Protein AF-A0A392N7U1-F1 (afdb_monomer)

pLDDT: mean 93.56, std 11.38, range [38.22, 98.81]

Mean predicted aligned error: 11.9 Å

Structure (mmCIF, N/CA/C/O backbone):
data_AF-A0A392N7U1-F1
#
_entry.id   AF-A0A392N7U1-F1
#
loop_
_atom_site.group_PDB
_atom_site.id
_atom_site.type_symbol
_atom_site.label_atom_id
_atom_site.label_alt_id
_atom_site.label_comp_id
_atom_site.label_asym_id
_atom_site.label_entity_id
_atom_site.label_seq_id
_atom_site.pdbx_PDB_ins_code
_atom_site.Cartn_x
_atom_site.Cartn_y
_atom_site.Cartn_z
_atom_site.occupancy
_atom_site.B_iso_or_equiv
_atom_site.auth_seq_id
_atom_site.auth_comp_id
_atom_site.auth_asym_id
_atom_site.auth_atom_id
_atom_site.pdbx_PDB_model_num
ATOM 1 N N . MET A 1 1 ? -24.868 22.755 100.378 1.00 39.50 1 MET A N 1
ATOM 2 C CA . MET A 1 1 ? -23.850 21.887 99.750 1.00 39.50 1 MET A CA 1
ATOM 3 C C . MET A 1 1 ? -24.619 20.872 98.927 1.00 39.50 1 MET A C 1
ATOM 5 O O . MET A 1 1 ? -24.895 19.781 99.411 1.00 39.50 1 MET A O 1
ATOM 9 N N . ASP A 1 2 ? -25.060 21.281 97.740 1.00 38.22 2 ASP A N 1
ATOM 10 C CA . ASP A 1 2 ? -25.836 20.424 96.847 1.00 38.22 2 ASP A CA 1
ATOM 11 C C . ASP A 1 2 ? -24.867 19.556 96.051 1.00 38.22 2 ASP A C 1
ATOM 13 O O . ASP A 1 2 ? -24.028 20.055 95.302 1.00 38.22 2 ASP A O 1
ATOM 17 N N . SER A 1 3 ? -24.937 18.246 96.277 1.00 38.72 3 SER A N 1
ATOM 18 C CA . SER A 1 3 ? -24.184 17.272 95.491 1.00 38.72 3 SER A CA 1
ATOM 19 C C . SER A 1 3 ? -24.844 17.140 94.116 1.00 38.72 3 SER A C 1
ATOM 21 O O . SER A 1 3 ? -26.050 16.882 94.067 1.00 38.72 3 SER A O 1
ATOM 23 N N . PRO A 1 4 ? -24.114 17.273 92.995 1.00 47.50 4 PRO A N 1
ATOM 24 C CA . PRO A 1 4 ? -24.697 17.061 91.679 1.00 47.50 4 PRO A CA 1
ATOM 25 C C . PRO A 1 4 ? -25.006 15.574 91.511 1.00 47.50 4 PRO A C 1
ATOM 27 O O . PRO A 1 4 ? -24.104 14.743 91.414 1.00 47.50 4 PRO A O 1
ATOM 30 N N . THR A 1 5 ? -26.290 15.224 91.485 1.00 43.88 5 THR A N 1
ATOM 31 C CA . THR A 1 5 ? -26.744 13.895 91.072 1.00 43.88 5 THR A CA 1
ATOM 32 C C . THR A 1 5 ? -26.624 13.825 89.553 1.00 43.88 5 THR A C 1
ATOM 34 O O . THR A 1 5 ? -27.563 14.135 88.824 1.00 43.88 5 THR A O 1
ATOM 37 N N . THR A 1 6 ? -25.451 13.454 89.041 1.00 48.09 6 THR A N 1
ATOM 38 C CA . THR A 1 6 ? -25.357 12.937 87.675 1.00 48.09 6 THR A CA 1
ATOM 39 C C . THR A 1 6 ? -26.059 11.586 87.673 1.00 48.09 6 THR A C 1
ATOM 41 O O . THR A 1 6 ? -25.475 10.548 87.975 1.00 48.09 6 THR A O 1
ATOM 44 N N . VAL A 1 7 ? -27.365 11.608 87.404 1.00 48.06 7 VAL A N 1
ATOM 45 C CA . VAL A 1 7 ? -28.139 10.405 87.108 1.00 48.06 7 VAL A CA 1
ATOM 46 C C . VAL A 1 7 ? -27.490 9.790 85.873 1.00 48.06 7 VAL A C 1
ATOM 48 O O . VAL A 1 7 ? -27.670 10.275 84.758 1.00 48.06 7 VAL A O 1
ATOM 51 N N . LEU A 1 8 ? -26.640 8.782 86.076 1.00 56.72 8 LEU A N 1
ATOM 52 C CA . LEU A 1 8 ? -26.114 7.987 84.980 1.00 56.72 8 LEU A CA 1
ATOM 53 C C . LEU A 1 8 ? -27.319 7.360 84.280 1.00 56.72 8 LEU A C 1
ATOM 55 O O . LEU A 1 8 ? -27.991 6.509 84.863 1.00 56.72 8 LEU A O 1
ATOM 59 N N . ASP A 1 9 ? -27.588 7.801 83.048 1.00 64.19 9 ASP A N 1
ATOM 60 C CA . ASP A 1 9 ? -28.578 7.170 82.177 1.00 64.19 9 ASP A CA 1
ATOM 61 C C . ASP A 1 9 ? -28.367 5.654 82.213 1.00 64.19 9 ASP A C 1
ATOM 63 O O . ASP A 1 9 ? -27.246 5.163 82.020 1.00 64.19 9 ASP A O 1
ATOM 67 N N . SER A 1 10 ? -29.450 4.924 82.482 1.00 78.62 10 SER A N 1
ATOM 68 C CA . SER A 1 10 ? -29.428 3.466 82.526 1.00 78.62 10 SER A CA 1
ATOM 69 C C . SER A 1 10 ? -28.897 2.912 81.194 1.00 78.62 10 SER A C 1
ATOM 71 O O . SER A 1 10 ? -29.202 3.492 80.149 1.00 78.62 10 SER A O 1
ATOM 73 N N . PRO A 1 11 ? -28.112 1.818 81.185 1.00 83.00 11 PRO A N 1
ATOM 74 C CA . PRO A 1 11 ? -27.443 1.313 79.981 1.00 83.00 11 PRO A CA 1
ATOM 75 C C . PRO A 1 11 ? -28.351 1.199 78.743 1.00 83.00 11 PRO A C 1
ATOM 77 O O . PRO A 1 11 ? -28.001 1.718 77.689 1.00 83.00 11 PRO A O 1
ATOM 80 N N . HIS A 1 12 ? -29.571 0.673 78.895 1.00 85.81 12 HIS A N 1
ATOM 81 C CA . HIS A 1 12 ? -30.559 0.557 77.812 1.00 85.81 12 HIS A CA 1
ATOM 82 C C . HIS A 1 12 ? -31.016 1.907 77.223 1.00 85.81 12 HIS A C 1
ATOM 84 O O . HIS A 1 12 ? -31.268 2.003 76.025 1.00 85.81 12 HIS A O 1
ATOM 90 N N . VAL A 1 13 ? -31.064 2.983 78.021 1.00 88.56 13 VAL A N 1
ATOM 91 C CA . VAL A 1 13 ? -31.407 4.340 77.545 1.00 88.56 13 VAL A CA 1
ATOM 92 C C . VAL A 1 13 ? -30.310 4.884 76.626 1.00 88.56 13 VAL A C 1
ATOM 94 O O . VAL A 1 13 ? -30.598 5.586 75.653 1.00 88.56 13 VAL A O 1
ATOM 97 N N . LYS A 1 14 ? -29.044 4.540 76.895 1.00 91.69 14 LYS A N 1
ATOM 98 C CA . LYS A 1 14 ? -27.917 4.895 76.020 1.00 91.69 14 LYS A CA 1
ATOM 99 C C . LYS A 1 14 ? -27.966 4.114 74.708 1.00 91.69 14 LYS A C 1
ATOM 101 O O . LYS A 1 14 ? -27.744 4.728 73.664 1.00 91.69 14 LYS A O 1
ATOM 106 N N . THR A 1 15 ? -28.314 2.827 74.752 1.00 92.75 15 THR A N 1
ATOM 107 C CA . THR A 1 15 ? -28.515 1.980 73.563 1.00 92.75 15 THR A CA 1
ATOM 108 C C . THR A 1 15 ? -29.644 2.518 72.681 1.00 92.75 15 THR A C 1
ATOM 110 O O . THR A 1 15 ? -29.443 2.735 71.490 1.00 92.75 15 THR A O 1
ATOM 113 N N . ILE A 1 16 ? -30.793 2.882 73.268 1.00 93.81 16 ILE A N 1
ATOM 114 C CA . ILE A 1 16 ? -31.915 3.511 72.543 1.00 93.81 16 ILE A CA 1
ATOM 115 C C . ILE A 1 16 ? -31.487 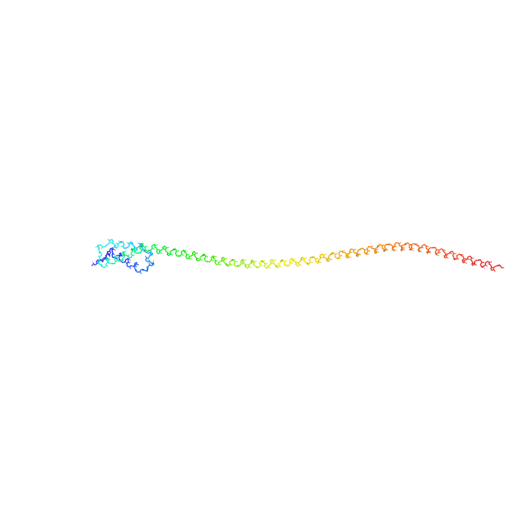4.828 71.884 1.00 93.81 16 ILE A C 1
ATOM 117 O O . ILE A 1 16 ? -31.851 5.096 70.740 1.00 93.81 16 ILE A O 1
ATOM 121 N N . LYS A 1 17 ? -30.705 5.667 72.579 1.00 95.06 17 LYS A N 1
ATOM 122 C CA . LYS A 1 17 ? -30.179 6.913 71.996 1.00 95.06 17 LYS A CA 1
ATOM 123 C C . LYS A 1 17 ? -29.246 6.650 70.807 1.00 95.06 17 LYS A C 1
ATOM 125 O O . LYS A 1 17 ? -29.296 7.429 69.862 1.00 95.06 17 LYS A O 1
ATOM 130 N N . HIS A 1 18 ? -28.428 5.596 70.841 1.00 94.62 18 HIS A N 1
ATOM 131 C CA . HIS A 1 18 ? -27.547 5.231 69.722 1.00 94.62 18 HIS A CA 1
ATOM 132 C C . HIS A 1 18 ? -28.334 4.677 68.537 1.00 94.62 18 HIS A C 1
ATOM 134 O O . HIS A 1 18 ? -28.198 5.208 67.440 1.00 94.62 18 HIS A O 1
ATOM 140 N N . LEU A 1 19 ? -29.245 3.728 68.767 1.00 95.75 19 LEU A N 1
ATOM 141 C CA . LEU A 1 19 ? -30.135 3.207 67.724 1.00 95.75 19 LEU A CA 1
ATOM 142 C C . LEU A 1 19 ? -30.940 4.323 67.057 1.00 95.75 19 LEU A C 1
ATOM 144 O O . LEU A 1 19 ? -31.029 4.379 65.841 1.00 95.75 19 LEU A O 1
ATOM 148 N N . ARG A 1 20 ? -31.468 5.279 67.831 1.00 95.81 20 ARG A N 1
ATOM 149 C CA . ARG A 1 20 ? -32.172 6.439 67.262 1.00 95.81 20 ARG A CA 1
ATOM 150 C C . ARG A 1 20 ? -31.291 7.323 66.383 1.00 95.81 20 ARG A C 1
ATOM 152 O O . ARG A 1 20 ? -31.833 7.939 65.479 1.00 95.81 20 ARG A O 1
ATOM 159 N N . ARG A 1 21 ? -29.988 7.431 66.667 1.00 95.88 21 ARG A N 1
ATOM 160 C CA . ARG A 1 21 ? -29.048 8.172 65.810 1.00 95.88 21 ARG A CA 1
ATOM 161 C C . ARG A 1 21 ? -28.763 7.404 64.528 1.00 95.88 21 ARG A C 1
ATOM 163 O O . ARG A 1 21 ? -28.826 8.011 63.472 1.00 95.88 21 ARG A O 1
ATOM 170 N N . LEU A 1 22 ? -28.526 6.096 64.635 1.00 94.94 22 LEU A N 1
ATOM 171 C CA . LEU A 1 22 ? -28.323 5.225 63.478 1.00 94.94 22 LEU A CA 1
ATOM 172 C C . LEU A 1 22 ? -29.537 5.252 62.540 1.00 94.94 22 LEU A C 1
ATOM 174 O O . LEU A 1 22 ? -29.387 5.420 61.343 1.00 94.94 22 LEU A O 1
ATOM 178 N N . LEU A 1 23 ? -30.752 5.220 63.092 1.00 95.44 23 LEU A N 1
ATOM 179 C CA . LEU A 1 23 ? -32.005 5.340 62.332 1.00 95.44 23 LEU A CA 1
ATOM 180 C C . LEU A 1 23 ? -32.246 6.730 61.710 1.00 95.44 23 LEU A C 1
ATOM 182 O O . LEU A 1 23 ? -33.247 6.915 61.023 1.00 95.44 23 LEU A O 1
ATOM 186 N N . CYS A 1 24 ? -31.414 7.731 62.013 1.00 95.19 24 CYS A N 1
ATOM 187 C CA . CYS A 1 24 ? -31.457 9.029 61.335 1.00 95.19 24 CYS A CA 1
ATOM 188 C C . CYS A 1 24 ? -30.527 9.097 60.118 1.00 95.19 24 CYS A C 1
ATOM 190 O O . CYS A 1 24 ? -30.606 10.091 59.398 1.00 95.19 24 CYS A O 1
ATOM 192 N N . TYR A 1 25 ? -29.662 8.100 59.910 1.00 94.06 25 TYR A N 1
ATOM 193 C CA . TYR A 1 25 ? -28.918 7.952 58.664 1.00 94.06 25 TYR A CA 1
ATOM 194 C C . TYR A 1 25 ? -29.855 7.563 57.518 1.00 94.06 25 TYR A C 1
ATOM 196 O O . TYR A 1 25 ? -30.976 7.092 57.753 1.00 94.06 25 TYR A O 1
ATOM 204 N N . ASP A 1 26 ? -29.417 7.798 56.282 1.00 95.06 26 ASP A N 1
ATOM 205 C CA . ASP A 1 26 ? -30.098 7.208 55.136 1.00 95.06 26 ASP A CA 1
ATOM 206 C C . ASP A 1 26 ? -29.852 5.691 55.081 1.00 95.06 26 ASP A C 1
ATOM 208 O O . ASP A 1 26 ? -29.173 5.109 55.930 1.00 95.06 26 ASP A O 1
ATOM 212 N N . VAL A 1 27 ? -30.515 5.022 54.141 1.00 92.19 27 VAL A N 1
ATOM 213 C CA . VAL A 1 27 ? -30.475 3.559 54.063 1.00 92.19 27 VAL A CA 1
ATOM 214 C C . VAL A 1 27 ? -29.077 3.067 53.688 1.00 92.19 27 VAL A C 1
ATOM 216 O O . VAL A 1 27 ? -28.665 2.042 54.218 1.00 92.19 27 VAL A O 1
ATOM 219 N N . ASP A 1 28 ? -28.337 3.805 52.863 1.00 92.88 28 ASP A N 1
ATOM 220 C CA . ASP A 1 28 ? -27.003 3.415 52.398 1.00 92.88 28 ASP A CA 1
ATOM 221 C C . ASP A 1 28 ? -25.980 3.538 53.541 1.00 92.88 28 ASP A C 1
ATOM 223 O O . ASP A 1 28 ? -25.289 2.575 53.878 1.00 92.88 28 ASP A O 1
ATOM 227 N N . ASP A 1 29 ? -25.992 4.670 54.250 1.00 93.94 29 ASP A N 1
ATOM 228 C CA . ASP A 1 29 ? -25.198 4.901 55.462 1.00 93.94 29 ASP A CA 1
ATOM 229 C C . ASP A 1 29 ? -25.532 3.887 56.580 1.00 93.94 29 ASP A C 1
ATOM 231 O O . ASP A 1 29 ? -24.680 3.537 57.408 1.00 93.94 29 ASP A O 1
ATOM 235 N N . LEU A 1 30 ? -26.792 3.435 56.652 1.00 93.69 30 LEU A N 1
ATOM 236 C CA . LEU A 1 30 ? -27.233 2.412 57.601 1.00 93.69 30 LEU A CA 1
ATOM 237 C C . LEU A 1 30 ? -26.769 1.009 57.185 1.00 93.69 30 LEU A C 1
ATOM 239 O O . LEU A 1 30 ? -26.413 0.224 58.067 1.00 93.69 30 LEU A O 1
ATOM 243 N N . LEU A 1 31 ? -26.745 0.702 55.881 1.00 93.94 31 LEU A N 1
ATOM 244 C CA . LEU A 1 31 ? -26.217 -0.547 55.320 1.00 93.94 31 LEU A CA 1
ATOM 245 C C . LEU A 1 31 ? -24.714 -0.698 55.609 1.00 93.94 31 LEU A C 1
ATOM 247 O O . LEU A 1 31 ? -24.276 -1.776 56.017 1.00 93.94 31 LEU A O 1
ATOM 251 N N . GLU A 1 32 ? -23.942 0.389 55.522 1.00 93.25 32 GLU A N 1
ATOM 252 C CA . GLU A 1 32 ? -22.521 0.403 55.913 1.00 93.25 32 GLU A CA 1
ATOM 253 C C . GLU A 1 32 ? -22.309 0.137 57.416 1.00 93.25 32 GLU A C 1
ATOM 255 O O . GLU A 1 32 ? -21.274 -0.388 57.830 1.00 93.25 32 GLU A O 1
ATOM 260 N N . GLN A 1 33 ? -23.302 0.466 58.249 1.00 93.69 33 GLN A N 1
ATOM 261 C CA . GLN A 1 33 ? -23.246 0.352 59.711 1.00 93.69 33 GLN A CA 1
ATOM 262 C C . GLN A 1 33 ? -24.049 -0.839 60.270 1.00 93.69 33 GLN A C 1
ATOM 264 O O . GLN A 1 33 ? -24.344 -0.879 61.469 1.00 93.69 33 GLN A O 1
ATOM 269 N N . VAL A 1 34 ? -24.393 -1.840 59.448 1.00 94.25 34 VAL A N 1
ATOM 270 C CA . VAL A 1 34 ? -25.225 -2.995 59.861 1.00 94.25 34 VAL A CA 1
ATOM 271 C C . VAL A 1 34 ? -24.630 -3.770 61.039 1.00 94.25 34 VAL A C 1
ATOM 273 O O . VAL A 1 34 ? -25.384 -4.248 61.893 1.00 94.25 34 VAL A O 1
ATOM 276 N N . SER A 1 35 ? -23.301 -3.864 61.147 1.00 93.31 35 SER A N 1
ATOM 277 C CA . SER A 1 35 ? -22.631 -4.515 62.285 1.00 93.31 35 SER A CA 1
ATOM 278 C C . SER A 1 35 ? -22.891 -3.790 63.607 1.00 93.31 35 SER A C 1
ATOM 280 O O . SER A 1 35 ? -23.224 -4.414 64.621 1.00 93.31 35 SER A O 1
ATOM 282 N N . ASP A 1 36 ? -22.783 -2.464 63.588 1.00 93.62 36 ASP A N 1
ATOM 283 C CA . ASP A 1 36 ? -22.969 -1.614 64.761 1.00 93.62 36 ASP A CA 1
ATOM 284 C C . ASP A 1 36 ? -24.450 -1.577 65.139 1.00 93.62 36 ASP A C 1
ATOM 286 O O . ASP A 1 36 ? -24.809 -1.762 66.304 1.00 93.62 36 ASP A O 1
ATOM 290 N N . PHE A 1 37 ? -25.326 -1.436 64.140 1.00 95.75 37 PHE A N 1
ATOM 291 C CA . PHE A 1 37 ? -26.773 -1.497 64.322 1.00 95.75 37 PHE A CA 1
ATOM 292 C C . PHE A 1 37 ? -27.225 -2.830 64.935 1.00 95.75 37 PHE A C 1
ATOM 294 O O . PHE A 1 37 ? -27.999 -2.826 65.894 1.00 95.75 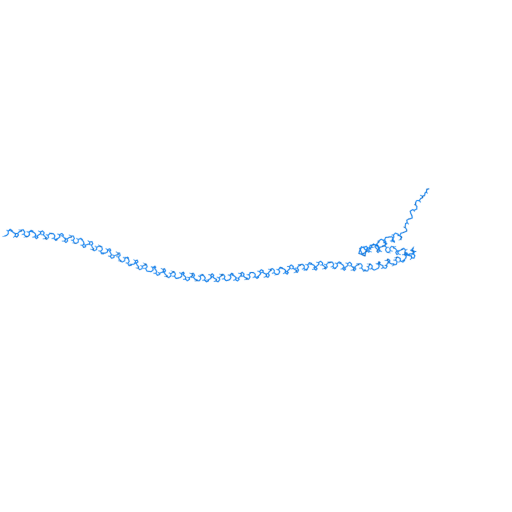37 PHE A O 1
ATOM 301 N N . THR A 1 38 ? -26.696 -3.956 64.443 1.00 95.44 38 THR A N 1
ATOM 302 C CA . THR A 1 38 ? -26.986 -5.298 64.974 1.00 95.44 38 THR A CA 1
ATOM 303 C C . THR A 1 38 ? -26.538 -5.432 66.426 1.00 95.44 38 THR A C 1
ATOM 305 O O . THR A 1 38 ? -27.328 -5.844 67.272 1.00 95.44 38 THR A O 1
ATOM 308 N N . THR A 1 39 ? -25.319 -4.985 66.742 1.00 95.69 39 THR A N 1
ATOM 309 C CA . THR A 1 39 ? -24.777 -5.025 68.110 1.00 95.69 39 THR A CA 1
ATOM 310 C C . THR A 1 39 ? -25.673 -4.259 69.089 1.00 95.69 39 THR A C 1
ATOM 312 O O . THR A 1 39 ? -26.038 -4.771 70.148 1.00 95.69 39 THR A O 1
ATOM 315 N N . PHE A 1 40 ? -26.105 -3.045 68.728 1.00 95.94 40 PHE A N 1
ATOM 316 C CA . PHE A 1 40 ? -26.990 -2.261 69.593 1.00 95.94 40 PHE A CA 1
ATOM 317 C C . PHE A 1 40 ? -28.421 -2.821 69.671 1.00 95.94 40 PHE A C 1
ATOM 319 O O . PHE A 1 40 ? -29.087 -2.639 70.695 1.00 95.94 40 PHE A O 1
ATOM 326 N N . ALA A 1 41 ? -28.916 -3.481 68.622 1.00 95.00 41 ALA A N 1
ATOM 327 C CA . ALA A 1 41 ? -30.223 -4.138 68.629 1.00 95.00 41 ALA A CA 1
ATOM 328 C C . ALA A 1 41 ? -30.245 -5.330 69.601 1.00 95.00 41 ALA A C 1
ATOM 330 O O . ALA A 1 41 ? -31.152 -5.428 70.435 1.00 95.00 41 ALA A O 1
ATOM 331 N N . GLU A 1 42 ? -29.209 -6.170 69.562 1.00 95.19 42 GLU A N 1
ATOM 332 C CA . GLU A 1 42 ? -29.023 -7.300 70.481 1.00 95.19 42 GLU A CA 1
ATOM 333 C C . GLU A 1 42 ? -28.845 -6.828 71.935 1.00 95.19 42 GLU A C 1
ATOM 335 O O . GLU A 1 42 ? -29.503 -7.347 72.845 1.00 95.19 42 GLU A O 1
ATOM 340 N N . ASP A 1 43 ? -28.045 -5.777 72.156 1.00 95.06 43 ASP A N 1
ATOM 341 C CA . ASP A 1 43 ? -27.887 -5.141 73.471 1.00 95.06 43 ASP A CA 1
ATOM 342 C C . ASP A 1 43 ? -29.230 -4.648 74.031 1.00 95.06 43 ASP A C 1
ATOM 344 O O . ASP A 1 43 ? -29.527 -4.821 75.217 1.00 95.06 43 ASP A O 1
ATOM 348 N N . LEU A 1 44 ? -30.070 -4.030 73.192 1.00 94.75 44 LEU A N 1
ATOM 349 C CA . LEU A 1 44 ? -31.392 -3.565 73.613 1.00 94.75 44 LEU A CA 1
ATOM 350 C C . LEU A 1 44 ? -32.315 -4.743 73.956 1.00 94.75 44 LEU A C 1
ATOM 352 O O . LEU A 1 44 ? -33.035 -4.682 74.958 1.00 94.75 44 LEU A O 1
ATOM 356 N N . GLN A 1 45 ? -32.265 -5.823 73.173 1.00 94.69 45 GLN A N 1
ATOM 357 C CA . GLN A 1 45 ? -33.041 -7.040 73.410 1.00 94.69 45 GLN A CA 1
ATOM 358 C C . GLN A 1 45 ? -32.670 -7.717 74.740 1.00 94.69 45 GLN A C 1
ATOM 360 O O . GLN A 1 45 ? -33.557 -8.163 75.482 1.00 94.69 45 GLN A O 1
ATOM 365 N N . ALA A 1 46 ? -31.382 -7.720 75.102 1.00 94.12 46 ALA A N 1
ATOM 366 C CA . ALA A 1 46 ? -30.899 -8.227 76.390 1.00 94.12 46 ALA A CA 1
ATOM 367 C C . ALA A 1 46 ? -31.496 -7.471 77.599 1.00 94.12 46 ALA A C 1
ATOM 369 O O . ALA A 1 46 ? -31.590 -8.018 78.705 1.00 94.12 46 ALA A O 1
ATOM 370 N N . TYR A 1 47 ? -31.965 -6.234 77.396 1.00 93.44 47 TYR A N 1
ATOM 371 C CA . TYR A 1 47 ? -32.650 -5.423 78.406 1.00 93.44 47 TYR A CA 1
ATOM 372 C C . TYR A 1 47 ? -34.186 -5.475 78.343 1.00 93.44 47 TYR A C 1
ATOM 374 O O . TYR A 1 47 ? -34.828 -4.734 79.090 1.00 93.44 47 TYR A O 1
ATOM 382 N N . SER A 1 48 ? -34.784 -6.359 77.535 1.00 91.38 48 SER A N 1
ATOM 383 C CA . SER A 1 48 ? -36.243 -6.467 77.311 1.00 91.38 48 SER A CA 1
ATOM 384 C C . SER A 1 48 ? -37.100 -6.441 78.586 1.00 91.38 48 SER A C 1
ATOM 386 O O . SER A 1 48 ? -38.105 -5.740 78.650 1.00 91.38 48 SER A O 1
ATOM 388 N N . TRP A 1 49 ? -36.673 -7.116 79.656 1.00 91.50 49 TRP A N 1
ATOM 389 C CA . TRP A 1 49 ? -37.387 -7.170 80.943 1.00 91.50 49 TRP A CA 1
ATOM 390 C C . TRP A 1 49 ? -37.461 -5.831 81.704 1.00 91.50 49 TRP A C 1
ATOM 392 O O . TRP A 1 49 ? -38.212 -5.722 82.675 1.00 91.50 49 TRP A O 1
ATOM 402 N N . ARG A 1 50 ? -36.673 -4.821 81.306 1.00 90.50 50 ARG A N 1
ATOM 403 C CA . ARG A 1 50 ? -36.648 -3.474 81.915 1.00 90.50 50 ARG A CA 1
ATOM 404 C C . ARG A 1 50 ? -37.355 -2.413 81.082 1.00 90.50 50 ARG A C 1
ATOM 406 O O . ARG A 1 50 ? -37.480 -1.287 81.560 1.00 90.50 50 ARG A O 1
ATOM 413 N N . LEU A 1 51 ? -37.761 -2.739 79.858 1.00 92.00 51 LEU A N 1
ATOM 414 C CA . LEU A 1 51 ? -38.312 -1.766 78.925 1.00 92.00 51 LEU A CA 1
ATOM 415 C C . LEU A 1 51 ? -39.746 -1.393 79.304 1.00 92.00 51 LEU A C 1
ATOM 417 O O . LEU A 1 51 ? -40.557 -2.225 79.715 1.00 92.00 51 LEU A O 1
ATOM 421 N N . THR A 1 52 ? -40.089 -0.120 79.128 1.00 93.94 52 THR A N 1
ATOM 422 C CA . THR A 1 52 ? -41.490 0.310 79.148 1.00 93.94 52 THR A CA 1
ATOM 423 C C . THR A 1 52 ? -42.225 -0.205 77.907 1.00 93.94 52 THR A C 1
ATOM 425 O O . THR A 1 52 ? -41.615 -0.494 76.883 1.00 93.94 52 THR A O 1
ATOM 428 N N . ASN A 1 53 ? -43.562 -0.212 77.922 1.00 93.38 53 ASN A N 1
ATOM 429 C CA . ASN A 1 53 ? -44.364 -0.628 76.758 1.00 93.38 53 ASN A CA 1
ATOM 430 C C . ASN A 1 53 ? -44.022 0.123 75.453 1.00 93.38 53 ASN A C 1
ATOM 432 O O . ASN A 1 53 ? -44.195 -0.420 74.365 1.00 93.38 53 ASN A O 1
ATOM 436 N N . LYS A 1 54 ? -43.571 1.384 75.537 1.00 94.12 54 LYS A N 1
ATOM 437 C CA . LYS A 1 54 ? -43.161 2.160 74.354 1.00 94.12 54 LYS A CA 1
ATOM 438 C C . LYS A 1 54 ? -41.794 1.718 73.834 1.00 94.12 54 LYS A C 1
ATOM 440 O O . LYS A 1 54 ? -41.622 1.594 72.628 1.00 94.12 54 LYS A O 1
ATOM 445 N N . GLU A 1 55 ? -40.849 1.479 74.735 1.00 94.19 55 GLU A N 1
ATOM 446 C CA . GLU A 1 55 ? -39.500 1.017 74.394 1.00 94.19 55 GLU A CA 1
ATOM 447 C C . GLU A 1 55 ? -39.512 -0.431 73.903 1.00 94.19 55 GLU A C 1
ATOM 449 O O . GLU A 1 55 ? -38.770 -0.760 72.989 1.00 94.19 55 GLU A O 1
ATOM 454 N N . GLN A 1 56 ? -40.415 -1.261 74.430 1.00 93.56 56 GLN A N 1
ATOM 455 C CA . GLN A 1 56 ? -40.649 -2.622 73.956 1.00 93.56 56 GLN A CA 1
ATOM 456 C C . GLN A 1 56 ? -41.111 -2.636 72.491 1.00 93.56 56 GLN A C 1
ATOM 458 O O . GLN A 1 56 ? -40.533 -3.344 71.675 1.00 93.56 56 GLN A O 1
ATOM 463 N N . ARG A 1 57 ? -42.087 -1.792 72.122 1.00 95.50 57 ARG A N 1
ATOM 464 C CA . ARG A 1 57 ? -42.517 -1.644 70.716 1.00 95.50 57 ARG A CA 1
ATOM 465 C C . ARG A 1 57 ? -41.402 -1.115 69.814 1.00 95.50 57 ARG A C 1
ATOM 467 O O . ARG A 1 57 ? -41.313 -1.505 68.657 1.00 95.50 57 ARG A O 1
ATOM 474 N N . PHE A 1 58 ? -40.570 -0.208 70.331 1.00 95.38 58 PHE A N 1
ATOM 475 C CA . PHE A 1 58 ? -39.398 0.284 69.607 1.00 95.38 58 PHE A CA 1
ATOM 476 C C . PHE A 1 58 ? -38.374 -0.835 69.379 1.00 95.38 58 PHE A C 1
ATOM 478 O O . PHE A 1 58 ? -37.909 -0.997 68.258 1.00 95.38 58 PHE A O 1
ATOM 485 N N . MET A 1 59 ? -38.076 -1.634 70.406 1.00 95.62 59 MET A N 1
ATOM 486 C CA . MET A 1 59 ? -37.203 -2.803 70.299 1.00 95.62 59 MET A CA 1
ATOM 487 C C . MET A 1 59 ? -37.753 -3.809 69.281 1.00 95.62 59 MET A C 1
ATOM 489 O O . MET A 1 59 ? -37.001 -4.252 68.427 1.00 95.62 59 MET A O 1
ATOM 493 N N . GLU A 1 60 ? -39.049 -4.132 69.309 1.00 96.31 60 GLU A N 1
ATOM 494 C CA . GLU A 1 60 ? -39.676 -5.031 68.324 1.00 96.31 60 GLU A CA 1
ATOM 495 C C . GLU A 1 60 ? -39.497 -4.527 66.881 1.00 96.31 60 GLU A C 1
ATOM 497 O O . GLU A 1 60 ? -39.133 -5.305 66.001 1.00 96.31 60 GLU A O 1
ATOM 502 N N . ALA A 1 61 ? -39.678 -3.224 66.644 1.00 96.94 61 ALA A N 1
ATOM 503 C CA . ALA A 1 61 ? -39.452 -2.620 65.330 1.00 96.94 61 ALA A CA 1
ATOM 504 C C . ALA A 1 61 ? -37.969 -2.636 64.911 1.00 96.94 61 ALA A C 1
ATOM 506 O O . ALA A 1 61 ? -37.665 -2.930 63.758 1.00 96.94 61 ALA A O 1
ATOM 507 N N . VAL A 1 62 ? -37.048 -2.354 65.841 1.00 96.44 62 VAL A N 1
ATOM 508 C CA . VAL A 1 62 ? -35.596 -2.419 65.597 1.00 96.44 62 VAL A CA 1
ATOM 509 C C . VAL A 1 62 ? -35.155 -3.845 65.279 1.00 96.44 62 VAL A C 1
ATOM 511 O O . VAL A 1 62 ? -34.392 -4.032 64.342 1.00 96.44 62 VAL A O 1
ATOM 514 N N . MET A 1 63 ? -35.658 -4.846 66.006 1.00 95.81 63 MET A N 1
ATOM 515 C CA . MET A 1 63 ? -35.339 -6.256 65.760 1.00 95.81 63 MET A CA 1
ATOM 516 C C . MET A 1 63 ? -35.873 -6.731 64.408 1.00 95.81 63 MET A C 1
ATOM 518 O O . MET A 1 63 ? -35.186 -7.463 63.706 1.00 95.81 63 MET A O 1
ATOM 522 N N . HIS A 1 64 ? -37.074 -6.293 64.016 1.00 96.50 64 HIS A N 1
ATOM 523 C CA . HIS A 1 64 ? -37.591 -6.579 62.678 1.00 96.50 64 HIS A CA 1
ATOM 524 C C . HIS A 1 64 ? -36.691 -5.968 61.600 1.00 96.50 64 HIS A C 1
ATOM 526 O O . HIS A 1 64 ? -36.297 -6.661 60.670 1.00 96.50 64 HIS A O 1
ATOM 532 N N . LEU A 1 65 ? -36.345 -4.683 61.721 1.00 95.25 65 LEU A N 1
ATOM 533 C CA . LEU A 1 65 ? -35.468 -4.013 60.759 1.00 95.25 65 LEU A CA 1
ATOM 534 C C . LEU A 1 65 ? -34.074 -4.651 60.716 1.00 95.25 65 LEU A C 1
ATOM 536 O O . LEU A 1 65 ? -33.520 -4.815 59.640 1.00 95.25 65 LEU A O 1
ATOM 540 N N . GLN A 1 66 ? -33.523 -5.038 61.866 1.00 95.44 66 GLN A N 1
ATOM 541 C CA . GLN A 1 66 ? -32.244 -5.739 61.947 1.00 95.44 66 GLN A CA 1
ATOM 542 C C . GLN A 1 66 ? -32.296 -7.083 61.211 1.00 95.44 66 GLN A C 1
ATOM 544 O O . GLN A 1 66 ? -31.348 -7.402 60.503 1.00 95.44 66 GLN A O 1
ATOM 549 N N . GLY A 1 67 ? -33.393 -7.838 61.333 1.00 94.25 67 GLY A N 1
ATOM 550 C CA . GLY A 1 67 ? -33.584 -9.092 60.603 1.00 94.25 67 GLY A CA 1
ATOM 551 C C . GLY A 1 67 ? -33.598 -8.901 59.083 1.00 94.25 67 GLY A C 1
ATOM 552 O O . GLY A 1 67 ? -32.924 -9.646 58.375 1.00 94.25 67 GLY A O 1
ATOM 553 N N . GLU A 1 68 ? -34.303 -7.874 58.597 1.00 95.44 68 GLU A N 1
ATOM 554 C CA . GLU A 1 68 ? -34.312 -7.507 57.172 1.00 95.44 68 GLU A CA 1
ATOM 555 C C . GLU A 1 68 ? -32.920 -7.043 56.713 1.00 95.44 68 GLU A C 1
ATOM 557 O O . GLU A 1 68 ? -32.384 -7.564 55.743 1.00 95.44 68 GLU A O 1
ATOM 562 N N . LEU A 1 69 ? -32.270 -6.138 57.457 1.00 94.06 69 LEU A N 1
ATOM 563 C CA . LEU A 1 69 ? -30.927 -5.642 57.133 1.00 94.06 69 LEU A CA 1
ATOM 564 C C . LEU A 1 69 ? -29.879 -6.763 57.117 1.00 94.06 69 LEU A C 1
ATOM 566 O O . LEU A 1 69 ? -29.028 -6.791 56.236 1.00 94.06 69 LEU A O 1
ATOM 570 N N . ALA A 1 70 ? -29.936 -7.707 58.057 1.00 92.00 70 ALA A N 1
ATOM 571 C CA . ALA A 1 70 ? -29.005 -8.832 58.104 1.00 92.00 70 ALA A CA 1
ATOM 572 C C . ALA A 1 70 ? -29.199 -9.817 56.936 1.00 92.00 70 ALA A C 1
ATOM 574 O O . ALA A 1 70 ? -28.237 -10.463 56.520 1.00 92.00 70 ALA A O 1
ATOM 575 N N . SER A 1 71 ? -30.427 -9.936 56.419 1.00 93.44 71 SER A N 1
ATOM 576 C CA . SER A 1 71 ? -30.742 -10.728 55.224 1.00 93.44 71 SER A CA 1
ATOM 577 C C . SER A 1 71 ? -30.307 -10.013 53.945 1.00 93.44 71 SER A C 1
ATOM 579 O O . SER A 1 71 ? -29.648 -10.606 53.088 1.00 93.44 71 SER A O 1
ATOM 581 N N . ASP A 1 72 ? -30.659 -8.734 53.826 1.00 95.25 72 ASP A N 1
ATOM 582 C CA . ASP A 1 72 ? -30.627 -8.025 52.552 1.00 95.25 72 ASP A CA 1
ATOM 583 C C . ASP A 1 72 ? -29.307 -7.290 52.317 1.00 95.25 72 ASP A C 1
ATOM 585 O O . ASP A 1 72 ? -28.886 -7.191 51.168 1.00 95.25 72 ASP A O 1
ATOM 589 N N . ALA A 1 73 ? -28.599 -6.841 53.361 1.00 94.12 73 ALA A N 1
ATOM 590 C CA . ALA A 1 73 ? -27.340 -6.109 53.192 1.00 94.12 73 ALA A CA 1
ATOM 591 C C . ALA A 1 73 ? -26.269 -6.905 52.422 1.00 94.12 73 ALA A C 1
ATOM 593 O O . ALA A 1 73 ? -25.728 -6.361 51.459 1.00 94.12 73 ALA A O 1
ATOM 594 N N . PRO A 1 74 ? -26.005 -8.198 52.724 1.00 94.31 74 PRO A N 1
ATOM 595 C CA . PRO A 1 74 ? -25.044 -8.982 51.944 1.00 94.31 74 PRO A CA 1
ATOM 596 C C . PRO A 1 74 ? -25.472 -9.170 50.483 1.00 94.31 74 PRO A C 1
ATOM 598 O O . PRO A 1 74 ? -24.629 -9.262 49.592 1.00 94.31 74 PRO A O 1
ATOM 601 N N . PHE A 1 75 ? -26.781 -9.251 50.225 1.00 95.38 75 PHE A N 1
ATOM 602 C CA . PHE A 1 75 ? -27.316 -9.369 48.871 1.00 95.38 75 PHE A CA 1
ATOM 603 C C . PHE A 1 75 ? -27.169 -8.056 48.093 1.00 95.38 75 PHE A C 1
ATOM 605 O O . PHE A 1 75 ? -26.690 -8.086 46.960 1.00 95.38 75 PHE A O 1
ATOM 612 N N . ILE A 1 76 ? -27.540 -6.924 48.699 1.00 95.75 76 ILE A N 1
ATOM 613 C CA . ILE A 1 76 ? -27.419 -5.585 48.107 1.00 95.75 76 ILE A CA 1
ATOM 614 C C . ILE A 1 76 ? -25.954 -5.304 47.768 1.00 95.75 76 ILE A C 1
ATOM 616 O O . ILE A 1 76 ? -25.648 -5.044 46.606 1.00 95.75 76 ILE A O 1
ATOM 620 N N . GLU A 1 77 ? -25.042 -5.485 48.729 1.00 94.69 77 GLU A N 1
ATOM 621 C CA . GLU A 1 77 ? -23.603 -5.293 48.518 1.00 94.69 77 GLU A CA 1
ATOM 622 C C . GLU A 1 77 ? -23.081 -6.177 47.374 1.00 94.69 77 GLU A C 1
ATOM 624 O O . GLU A 1 77 ? -22.366 -5.708 46.485 1.00 94.69 77 GLU A O 1
ATOM 629 N N . ALA A 1 78 ? -23.453 -7.462 47.351 1.00 96.25 78 ALA A N 1
ATOM 630 C CA . ALA A 1 78 ? -23.021 -8.375 46.297 1.00 96.25 78 ALA A CA 1
ATOM 631 C C . ALA A 1 78 ? -23.524 -7.945 44.909 1.00 96.25 78 ALA A C 1
ATOM 633 O O . ALA A 1 78 ? -22.770 -8.018 43.934 1.00 96.25 78 ALA A O 1
ATOM 634 N N . VAL A 1 79 ? -24.778 -7.496 44.806 1.00 97.12 79 VAL A N 1
ATOM 635 C CA . VAL A 1 79 ? -25.379 -7.049 43.542 1.00 97.12 79 VAL A CA 1
ATOM 636 C C . VAL A 1 79 ? -24.762 -5.739 43.068 1.00 97.12 79 VAL A C 1
ATOM 638 O O . VAL A 1 79 ? -24.429 -5.630 41.889 1.00 97.12 79 VAL A O 1
ATOM 641 N N . GLU A 1 80 ? -24.574 -4.765 43.952 1.00 96.38 80 GLU A N 1
ATOM 642 C CA . GLU A 1 80 ? -24.004 -3.462 43.598 1.00 96.38 80 GLU A CA 1
ATOM 643 C C . GLU A 1 80 ? -22.534 -3.576 43.196 1.00 96.38 80 GLU A C 1
ATOM 645 O O . GLU A 1 80 ? -22.133 -3.035 42.161 1.00 96.38 80 GLU A O 1
ATOM 650 N N . ASN A 1 81 ? -21.751 -4.371 43.930 1.00 96.38 81 ASN A N 1
ATOM 651 C CA . ASN A 1 81 ? -20.367 -4.665 43.567 1.00 96.38 81 ASN A CA 1
ATOM 652 C C . ASN A 1 81 ? -20.282 -5.395 42.221 1.00 96.38 81 ASN A C 1
ATOM 654 O O . ASN A 1 81 ? -19.467 -5.031 41.368 1.00 96.38 81 ASN A O 1
ATOM 658 N N . ALA A 1 82 ? -21.144 -6.394 41.990 1.00 98.00 82 ALA A N 1
ATOM 659 C CA . ALA A 1 82 ? -21.202 -7.092 40.709 1.00 98.00 82 ALA A CA 1
ATOM 660 C C . ALA A 1 82 ? -21.609 -6.147 39.571 1.00 98.00 82 ALA A C 1
ATOM 662 O O . ALA A 1 82 ? -20.989 -6.174 38.510 1.00 98.00 82 ALA A O 1
ATOM 663 N N . HIS A 1 83 ? -22.607 -5.289 39.786 1.00 97.94 83 HIS A N 1
ATOM 664 C CA . HIS A 1 83 ? -23.048 -4.303 38.805 1.00 97.94 83 HIS A CA 1
ATOM 665 C C . HIS A 1 83 ? -21.927 -3.318 38.459 1.00 97.94 83 HIS A C 1
ATOM 667 O O . HIS A 1 83 ? -21.650 -3.110 37.279 1.00 97.94 83 HIS A O 1
ATOM 673 N N . SER A 1 84 ? -21.254 -2.759 39.468 1.00 97.44 84 SER A N 1
ATOM 674 C CA . SER A 1 84 ? -20.127 -1.839 39.289 1.00 97.44 84 SER A CA 1
ATOM 675 C C . SER A 1 84 ? -18.991 -2.493 38.496 1.00 97.44 84 SER A C 1
ATOM 677 O O . SER A 1 84 ? -18.575 -1.977 37.455 1.00 97.44 84 SER A O 1
ATOM 679 N N . CYS A 1 85 ? -18.575 -3.698 38.905 1.00 97.44 85 CYS A N 1
ATOM 680 C CA . CYS A 1 85 ? -17.535 -4.464 38.219 1.00 97.44 85 CYS A CA 1
ATOM 681 C C . CYS A 1 85 ? -17.918 -4.778 36.762 1.00 97.44 85 CYS A C 1
ATOM 683 O O . CYS A 1 85 ? -17.142 -4.531 35.837 1.00 97.44 85 CYS A O 1
ATOM 685 N N . HIS A 1 86 ? -19.139 -5.267 36.525 1.00 97.75 86 HIS A N 1
ATOM 686 C CA . HIS A 1 86 ? -19.613 -5.554 35.173 1.00 97.75 86 HIS A CA 1
ATOM 687 C C . HIS A 1 86 ? -19.719 -4.295 34.312 1.00 97.75 86 HIS A C 1
ATOM 689 O O . HIS A 1 86 ? -19.400 -4.351 33.125 1.00 97.75 86 HIS A O 1
ATOM 695 N N . HIS A 1 87 ? -20.148 -3.168 34.879 1.00 98.38 87 HIS A N 1
ATOM 696 C CA . HIS A 1 87 ? -20.246 -1.905 34.157 1.00 98.38 87 HIS A CA 1
ATOM 697 C C . HIS A 1 87 ? -18.873 -1.419 33.673 1.00 98.38 87 HIS A C 1
ATOM 699 O O . HIS A 1 87 ? -18.732 -1.032 32.508 1.00 98.38 87 HIS A O 1
ATOM 705 N N . GLU A 1 88 ? -17.849 -1.504 34.524 1.00 98.31 88 GLU A N 1
ATOM 706 C CA . GLU A 1 88 ? -16.468 -1.167 34.161 1.00 98.31 88 GLU A CA 1
ATOM 707 C C . GLU A 1 88 ? -15.929 -2.097 33.061 1.00 98.31 88 GLU A C 1
ATOM 709 O O . GLU A 1 88 ? -15.372 -1.636 32.056 1.00 98.31 88 GLU A O 1
ATOM 714 N N . MET A 1 89 ? -16.157 -3.408 33.195 1.00 98.06 89 MET A N 1
ATOM 715 C CA . MET A 1 89 ? -15.755 -4.388 32.182 1.00 98.06 89 MET A CA 1
ATOM 716 C C . MET A 1 89 ? -16.441 -4.140 30.835 1.00 98.06 89 MET A C 1
ATOM 718 O O . MET A 1 89 ? -15.782 -4.157 29.796 1.00 98.06 89 MET A O 1
ATOM 722 N N . VAL A 1 90 ? -17.756 -3.898 30.839 1.00 98.44 90 VAL A N 1
ATOM 723 C CA . VAL A 1 90 ? -18.532 -3.619 29.621 1.00 98.44 90 VAL A CA 1
ATOM 724 C C . VAL A 1 90 ? -18.045 -2.339 28.953 1.00 98.44 90 VAL A C 1
ATOM 726 O O . VAL A 1 90 ? -17.862 -2.338 27.737 1.00 98.44 90 VAL A O 1
ATOM 729 N N . SER A 1 91 ? -17.783 -1.286 29.727 1.00 98.50 91 SER A N 1
ATOM 730 C CA . SER A 1 91 ? -17.249 -0.026 29.198 1.00 98.50 91 SER A CA 1
ATOM 731 C C . SER A 1 91 ? -15.878 -0.236 28.549 1.00 98.50 91 SER A C 1
ATOM 733 O O . SER A 1 91 ? -15.665 0.160 27.407 1.00 98.50 91 SER A O 1
ATOM 735 N N . THR A 1 92 ? -14.990 -0.983 29.210 1.00 98.62 92 THR A N 1
ATOM 736 C CA . THR A 1 92 ? -13.663 -1.315 28.666 1.00 98.62 92 THR A CA 1
ATOM 737 C C . THR A 1 92 ? -13.755 -2.113 27.362 1.00 98.62 92 THR A C 1
ATOM 739 O O . THR A 1 92 ? -13.073 -1.803 26.385 1.00 98.62 92 THR A O 1
ATOM 742 N N . ILE A 1 93 ? -14.608 -3.142 27.319 1.00 98.62 93 ILE A N 1
ATOM 743 C CA . ILE A 1 93 ? -14.815 -3.963 26.115 1.00 98.62 93 ILE A CA 1
ATOM 744 C C . ILE A 1 93 ? -15.421 -3.124 24.986 1.00 98.62 93 ILE A C 1
ATOM 746 O O . ILE A 1 93 ? -15.065 -3.311 23.818 1.00 98.62 93 ILE A O 1
ATOM 750 N N . PHE A 1 94 ? -16.330 -2.206 25.312 1.00 98.62 94 PHE A N 1
ATOM 751 C CA . PHE A 1 94 ? -16.927 -1.301 24.339 1.00 98.62 94 PHE A CA 1
ATOM 752 C C . PHE A 1 94 ? -15.867 -0.401 23.695 1.00 98.62 94 PHE A C 1
ATOM 754 O O . PHE A 1 94 ? -15.768 -0.372 22.466 1.00 98.62 94 PHE A O 1
ATOM 761 N N . ASP A 1 95 ? -15.020 0.240 24.502 1.00 98.69 95 ASP A N 1
ATOM 762 C CA . ASP A 1 95 ? -13.933 1.094 24.014 1.00 98.69 95 ASP A CA 1
ATOM 763 C C . ASP A 1 95 ? -12.942 0.307 23.146 1.00 98.69 95 ASP A C 1
ATOM 765 O O . ASP A 1 95 ? -12.588 0.737 22.045 1.00 98.69 95 ASP A O 1
ATOM 769 N N . GLN A 1 96 ? -12.554 -0.896 23.585 1.00 98.62 96 GLN A N 1
ATOM 770 C CA . GLN A 1 96 ? -11.705 -1.797 22.798 1.00 98.62 96 GLN A CA 1
ATOM 771 C C . GLN A 1 96 ? -12.351 -2.179 21.461 1.00 98.62 96 GLN A C 1
ATOM 773 O O . GLN A 1 96 ? -11.680 -2.199 20.429 1.00 98.62 96 GLN A O 1
ATOM 778 N N . THR A 1 97 ? -13.655 -2.460 21.464 1.00 98.69 97 THR A N 1
ATOM 779 C CA . THR A 1 97 ? -14.406 -2.813 20.252 1.00 98.69 97 THR A CA 1
ATOM 780 C C . THR A 1 97 ? -14.449 -1.647 19.271 1.00 98.69 97 THR A C 1
ATOM 782 O O . THR A 1 97 ? -14.270 -1.852 18.069 1.00 98.69 97 THR A O 1
ATOM 785 N N . MET A 1 98 ? -14.680 -0.427 19.760 1.00 98.38 98 MET A N 1
ATOM 786 C CA . MET A 1 98 ? -14.690 0.773 18.924 1.00 98.38 98 MET A CA 1
ATOM 787 C C . MET A 1 98 ? -13.308 1.053 18.332 1.00 98.38 98 MET A C 1
ATOM 789 O O . MET A 1 98 ? -13.194 1.224 17.120 1.00 98.38 98 MET A O 1
ATOM 793 N N . ASN A 1 99 ? -12.255 0.979 19.149 1.00 98.62 99 ASN A N 1
ATOM 794 C CA . ASN A 1 99 ? -10.877 1.155 18.691 1.00 98.62 99 ASN A CA 1
ATOM 795 C C . ASN A 1 99 ? -10.492 0.115 17.623 1.00 98.62 99 ASN A C 1
ATOM 797 O O . ASN A 1 99 ? -9.914 0.451 16.590 1.00 98.62 99 ASN A O 1
ATOM 801 N N . LEU A 1 100 ? -10.865 -1.154 17.824 1.00 98.69 100 LEU A N 1
ATOM 802 C CA . LEU A 1 100 ? -10.599 -2.206 16.845 1.00 98.69 100 LEU A CA 1
ATOM 803 C C . LEU A 1 100 ? -11.314 -1.945 15.512 1.00 98.69 100 LEU A C 1
ATOM 805 O O . LEU A 1 100 ? -10.707 -2.136 14.461 1.00 98.69 100 LEU A O 1
ATOM 809 N N . LYS A 1 101 ? -12.568 -1.478 15.541 1.00 98.75 101 LYS A N 1
ATOM 810 C CA . LYS A 1 101 ? -13.310 -1.112 14.323 1.00 98.75 101 LYS A CA 1
ATOM 811 C C . LYS A 1 101 ? -12.634 0.022 13.556 1.00 98.75 101 LYS A C 1
ATOM 813 O O . LYS A 1 101 ? -12.499 -0.083 12.341 1.00 98.75 101 LYS A O 1
ATOM 818 N N . GLU A 1 102 ? -12.187 1.065 14.251 1.00 98.62 102 GLU A N 1
ATOM 819 C CA . GLU A 1 102 ? -11.460 2.176 13.627 1.00 98.62 102 GLU A CA 1
ATOM 820 C C . GLU A 1 102 ? -10.139 1.701 13.007 1.00 98.62 102 GLU A C 1
ATOM 822 O O . GLU A 1 102 ? -9.859 2.007 11.849 1.00 98.62 102 GLU A O 1
ATOM 827 N N . ASN A 1 103 ? -9.364 0.872 13.718 1.00 98.44 103 ASN A N 1
ATOM 828 C CA . ASN A 1 103 ? -8.132 0.294 13.171 1.00 98.44 103 ASN A CA 1
ATOM 829 C C . ASN A 1 103 ? -8.394 -0.561 11.926 1.00 98.44 103 ASN A C 1
ATOM 831 O O . ASN A 1 103 ? -7.642 -0.481 10.955 1.00 98.44 103 ASN A O 1
ATOM 835 N N . MET A 1 104 ? -9.451 -1.379 11.940 1.00 98.69 104 MET A N 1
ATOM 836 C CA . MET A 1 104 ? -9.839 -2.181 10.778 1.00 98.69 104 MET A CA 1
ATOM 837 C C . MET A 1 104 ? -10.172 -1.291 9.580 1.00 98.69 104 MET A C 1
ATOM 839 O O . MET A 1 104 ? -9.651 -1.534 8.494 1.00 98.69 104 MET A O 1
ATOM 843 N N . GLN A 1 105 ? -10.958 -0.233 9.785 1.00 98.62 105 GLN A N 1
ATOM 844 C CA . GLN A 1 105 ? -11.299 0.711 8.722 1.00 98.62 105 GLN A CA 1
ATOM 845 C C . GLN A 1 105 ? -10.046 1.372 8.126 1.00 98.62 105 GLN A C 1
ATOM 847 O O . GLN A 1 105 ? -9.882 1.408 6.908 1.00 98.62 105 GLN A O 1
ATOM 852 N N . VAL A 1 106 ? -9.124 1.844 8.972 1.00 98.62 106 VAL A N 1
ATOM 853 C CA . VAL A 1 106 ? -7.860 2.439 8.510 1.00 98.62 106 VAL A CA 1
ATOM 854 C C . VAL A 1 106 ? -7.034 1.428 7.709 1.00 98.62 106 VAL A C 1
ATOM 856 O O . VAL A 1 106 ? -6.470 1.772 6.670 1.00 98.62 106 VAL A O 1
ATOM 859 N N . HIS A 1 107 ? -6.968 0.169 8.151 1.00 98.44 107 HIS A N 1
ATOM 860 C CA . HIS A 1 107 ? -6.266 -0.880 7.411 1.00 98.44 107 HIS A CA 1
ATOM 861 C C . HIS A 1 107 ? -6.903 -1.181 6.050 1.00 98.44 107 HIS A C 1
ATOM 863 O O . HIS A 1 107 ? -6.170 -1.379 5.079 1.00 98.44 107 HIS A O 1
ATOM 869 N N . GLU A 1 108 ? -8.232 -1.186 5.953 1.00 98.56 108 GLU A N 1
ATOM 870 C CA . GLU A 1 108 ? -8.944 -1.343 4.681 1.00 98.56 108 GLU A CA 1
ATOM 871 C C . GLU A 1 108 ? -8.637 -0.187 3.715 1.00 98.56 108 GLU A C 1
ATOM 873 O O . GLU A 1 108 ? -8.340 -0.419 2.541 1.00 98.56 108 GLU A O 1
ATOM 878 N N . GLU A 1 109 ? -8.633 1.057 4.202 1.00 98.62 109 GLU A N 1
ATOM 879 C CA . GLU A 1 109 ? -8.288 2.239 3.402 1.00 98.62 109 GLU A CA 1
ATOM 880 C C . GLU A 1 109 ? -6.830 2.209 2.913 1.00 98.62 109 GLU A C 1
ATOM 882 O O . GLU A 1 109 ? -6.566 2.465 1.734 1.00 98.62 109 GLU A O 1
ATOM 887 N N . LEU A 1 110 ? -5.886 1.833 3.782 1.00 98.69 110 LEU A N 1
ATOM 888 C CA . LEU A 1 110 ? -4.476 1.669 3.412 1.00 98.69 110 LEU A CA 1
ATOM 889 C C . LEU A 1 110 ? -4.283 0.579 2.356 1.00 98.69 110 LEU A C 1
ATOM 891 O O . LEU A 1 110 ? -3.495 0.756 1.427 1.00 98.69 110 LEU A O 1
ATOM 895 N N . LEU A 1 111 ? -5.009 -0.534 2.477 1.00 98.62 111 LEU A N 1
ATOM 896 C CA . LEU A 1 111 ? -4.936 -1.623 1.512 1.00 98.62 111 LEU A CA 1
ATOM 897 C C . LEU A 1 111 ? -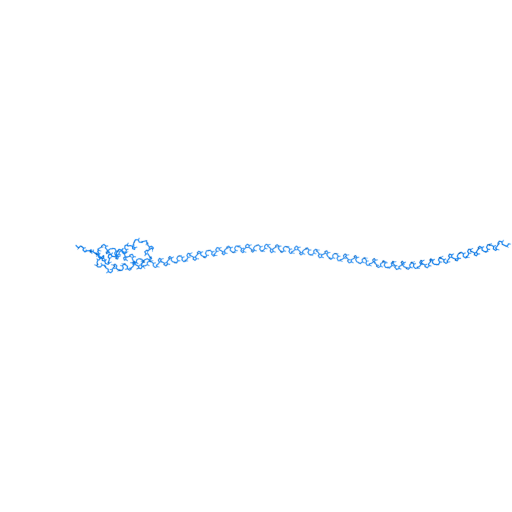5.483 -1.193 0.142 1.00 98.62 111 LEU A C 1
ATOM 899 O O . LEU A 1 111 ? -4.864 -1.477 -0.882 1.00 98.62 111 LEU A O 1
ATOM 903 N N . ASN A 1 112 ? -6.590 -0.445 0.118 1.00 98.62 112 ASN A N 1
ATOM 904 C CA . ASN A 1 112 ? -7.131 0.125 -1.117 1.00 98.62 112 ASN A CA 1
ATOM 905 C C . ASN A 1 112 ? -6.133 1.073 -1.800 1.00 98.62 112 ASN A C 1
ATOM 907 O O . ASN A 1 112 ? -5.971 1.020 -3.021 1.00 98.62 112 ASN A O 1
ATOM 911 N N . LEU A 1 113 ? -5.436 1.912 -1.025 1.00 98.69 113 LEU A N 1
ATOM 912 C CA . LEU A 1 113 ? -4.397 2.794 -1.559 1.00 98.69 113 LEU A CA 1
ATOM 913 C C . LEU A 1 113 ? -3.215 1.998 -2.130 1.00 98.69 113 LEU A C 1
ATOM 915 O O . LEU A 1 113 ? -2.752 2.304 -3.228 1.00 98.69 113 LEU A O 1
ATOM 919 N N . ALA A 1 114 ? -2.765 0.960 -1.420 1.00 98.56 114 ALA A N 1
ATOM 920 C CA . ALA A 1 114 ? -1.678 0.097 -1.875 1.00 98.56 114 ALA A CA 1
ATOM 921 C C . ALA A 1 114 ? -2.019 -0.612 -3.197 1.00 98.56 114 ALA A C 1
ATOM 923 O O . ALA A 1 114 ? -1.180 -0.656 -4.094 1.00 98.56 114 ALA A O 1
ATOM 924 N N . PHE A 1 115 ? -3.256 -1.098 -3.361 1.00 98.69 115 PHE A N 1
ATOM 925 C CA . PHE A 1 115 ? -3.704 -1.686 -4.629 1.00 98.69 115 PHE A CA 1
ATOM 926 C C . PHE A 1 115 ? -3.721 -0.670 -5.777 1.00 98.69 115 PHE A C 1
ATOM 928 O O . PHE A 1 115 ? -3.272 -0.979 -6.881 1.00 98.69 115 PHE A O 1
ATOM 935 N N . ALA A 1 116 ? -4.195 0.554 -5.527 1.00 98.62 116 ALA A N 1
ATOM 936 C CA . ALA A 1 116 ? -4.179 1.610 -6.539 1.00 98.62 116 ALA A CA 1
ATOM 937 C C . ALA A 1 116 ? -2.743 1.985 -6.958 1.00 98.62 116 ALA A C 1
ATOM 939 O O . ALA A 1 116 ? -2.473 2.223 -8.139 1.00 98.62 116 ALA A O 1
ATOM 940 N N . GLU A 1 117 ? -1.807 2.011 -6.005 1.00 98.62 117 GLU A N 1
ATOM 941 C CA . GLU A 1 117 ? -0.388 2.246 -6.279 1.00 98.62 117 GLU A CA 1
ATOM 942 C C . GLU A 1 117 ? 0.245 1.088 -7.065 1.00 98.62 117 GLU A C 1
ATOM 944 O O . GLU A 1 117 ? 0.946 1.332 -8.050 1.00 98.62 117 GLU A O 1
ATOM 949 N N . GLU A 1 118 ? -0.043 -0.164 -6.700 1.00 98.69 118 GLU A N 1
ATOM 950 C CA . GLU A 1 118 ? 0.419 -1.354 -7.427 1.00 98.69 118 GLU A CA 1
ATOM 951 C C . GLU A 1 118 ? -0.034 -1.329 -8.895 1.00 98.69 118 GLU A C 1
ATOM 953 O O . GLU A 1 118 ? 0.762 -1.579 -9.811 1.00 98.69 118 GLU A O 1
ATOM 958 N N . GLU A 1 119 ? -1.296 -0.972 -9.142 1.00 98.75 119 GLU A N 1
ATOM 959 C CA . GLU A 1 119 ? -1.833 -0.839 -10.494 1.00 98.75 119 GLU A CA 1
ATOM 960 C C . GLU A 1 119 ? -1.138 0.296 -11.266 1.00 98.75 119 GLU A C 1
ATOM 962 O O . GLU A 1 119 ? -0.761 0.122 -12.431 1.00 98.75 119 GLU A O 1
ATOM 967 N N . ALA A 1 120 ? -0.899 1.448 -10.634 1.00 98.75 120 ALA A N 1
ATOM 968 C CA . ALA A 1 120 ? -0.177 2.559 -11.254 1.00 98.75 120 ALA A CA 1
ATOM 969 C C . ALA A 1 120 ? 1.275 2.184 -11.613 1.00 98.75 120 ALA A C 1
ATOM 971 O O . ALA A 1 120 ? 1.749 2.497 -12.714 1.00 98.75 120 ALA A O 1
ATOM 972 N N . VAL A 1 121 ? 1.973 1.471 -10.724 1.00 98.81 121 VAL A N 1
ATOM 973 C CA . VAL A 1 121 ? 3.330 0.958 -10.968 1.00 98.81 121 VAL A CA 1
ATOM 974 C C . VAL A 1 121 ? 3.327 -0.053 -12.112 1.00 98.81 121 VAL A C 1
ATOM 976 O O . VAL A 1 121 ? 4.155 0.053 -13.020 1.00 98.81 121 VAL A O 1
ATOM 979 N N . SER A 1 122 ? 2.363 -0.974 -12.134 1.00 98.81 122 SER A N 1
ATOM 980 C CA . SER A 1 122 ? 2.208 -1.966 -13.206 1.00 98.81 122 SER A CA 1
ATOM 981 C C . SER A 1 122 ? 2.013 -1.304 -14.572 1.00 98.81 122 SER A C 1
ATOM 983 O O . SER A 1 122 ? 2.675 -1.665 -15.551 1.00 98.81 122 SER A O 1
ATOM 985 N N . HIS A 1 123 ? 1.175 -0.266 -14.642 1.00 98.81 123 HIS A N 1
ATOM 986 C CA . HIS A 1 123 ? 1.020 0.542 -15.852 1.00 98.81 123 HIS A CA 1
ATOM 987 C C . HIS A 1 123 ? 2.330 1.219 -16.268 1.00 98.81 123 HIS A C 1
ATOM 989 O O . HIS A 1 123 ? 2.678 1.224 -17.454 1.00 98.81 123 HIS A O 1
ATOM 995 N N . ARG A 1 124 ? 3.084 1.770 -15.310 1.00 98.81 124 ARG A N 1
ATOM 996 C CA . ARG A 1 124 ? 4.356 2.443 -15.598 1.00 98.81 124 ARG A CA 1
ATOM 997 C C . ARG A 1 124 ? 5.418 1.478 -16.123 1.00 98.81 124 ARG A C 1
ATOM 999 O O . ARG A 1 124 ? 6.134 1.847 -17.054 1.00 98.81 124 ARG A O 1
ATOM 1006 N N . ILE A 1 125 ? 5.493 0.266 -15.572 1.00 98.81 125 ILE A N 1
ATOM 1007 C CA . ILE A 1 125 ? 6.386 -0.798 -16.054 1.00 98.81 125 ILE A CA 1
ATOM 1008 C C . ILE A 1 125 ? 6.091 -1.093 -17.523 1.00 98.81 125 ILE A C 1
ATOM 1010 O O . ILE A 1 125 ? 6.996 -1.014 -18.350 1.00 98.81 125 ILE A O 1
ATOM 1014 N N . LYS A 1 126 ? 4.819 -1.315 -17.871 1.00 98.75 126 LYS A N 1
ATOM 1015 C CA . LYS A 1 126 ? 4.413 -1.611 -19.251 1.00 98.75 126 LYS A CA 1
ATOM 1016 C C . LYS A 1 126 ? 4.812 -0.509 -20.239 1.00 98.75 126 LYS A C 1
ATOM 1018 O O . LYS A 1 126 ? 5.329 -0.798 -21.314 1.00 98.75 126 LYS A O 1
ATOM 1023 N N . VAL A 1 127 ? 4.620 0.760 -19.868 1.00 98.81 127 VAL A N 1
ATOM 1024 C CA . VAL A 1 127 ? 5.045 1.901 -20.703 1.00 98.81 127 VAL A CA 1
ATOM 1025 C C . VAL A 1 127 ? 6.557 1.877 -20.944 1.00 98.81 127 VAL A C 1
ATOM 1027 O O . VAL A 1 127 ? 7.003 2.068 -22.075 1.00 98.81 127 VAL A O 1
ATOM 1030 N N . LEU A 1 128 ? 7.351 1.618 -19.902 1.00 98.75 128 LEU A N 1
ATOM 1031 C CA . LEU A 1 128 ? 8.809 1.553 -20.019 1.00 98.75 128 LEU A CA 1
ATOM 1032 C C . LEU A 1 128 ? 9.274 0.359 -20.866 1.00 98.75 128 LEU A C 1
ATOM 1034 O O . LEU A 1 128 ? 10.231 0.490 -21.630 1.00 98.75 128 LEU A O 1
ATOM 1038 N N . GLU A 1 129 ? 8.597 -0.785 -20.777 1.00 98.81 129 GLU A N 1
ATOM 1039 C CA . GLU A 1 129 ? 8.865 -1.947 -21.633 1.00 98.81 129 GLU A CA 1
ATOM 1040 C C . GLU A 1 129 ? 8.628 -1.628 -23.118 1.00 98.81 129 GLU A C 1
ATOM 1042 O O . GLU A 1 129 ? 9.460 -1.964 -23.972 1.00 98.81 129 GLU A O 1
ATOM 1047 N N . ASP A 1 130 ? 7.539 -0.921 -23.434 1.00 98.81 130 ASP A N 1
ATOM 1048 C CA . ASP A 1 130 ? 7.222 -0.488 -24.798 1.00 98.81 130 ASP A CA 1
ATOM 1049 C C . ASP A 1 130 ? 8.251 0.528 -25.335 1.00 98.81 130 ASP A C 1
ATOM 1051 O O . ASP A 1 130 ? 8.726 0.403 -26.472 1.00 98.81 130 ASP A O 1
ATOM 1055 N N . GLU A 1 131 ? 8.662 1.501 -24.515 1.00 98.81 131 GLU A N 1
ATOM 1056 C CA . GLU A 1 131 ? 9.726 2.456 -24.859 1.00 98.81 131 GLU A CA 1
ATOM 1057 C C . GLU A 1 131 ? 11.062 1.746 -25.127 1.00 98.81 131 GLU A C 1
ATOM 1059 O O . GLU A 1 131 ? 11.735 2.014 -26.132 1.00 98.81 131 GLU A O 1
ATOM 1064 N N . LEU A 1 132 ? 11.429 0.790 -24.272 1.00 98.75 132 LEU A N 1
ATOM 1065 C CA . LEU A 1 132 ? 12.654 0.004 -24.402 1.00 98.75 132 LEU A CA 1
ATOM 1066 C C . LEU A 1 132 ? 12.651 -0.824 -25.695 1.00 98.75 132 LEU A C 1
ATOM 1068 O O . LEU A 1 132 ? 13.659 -0.873 -26.410 1.00 98.75 132 LEU A O 1
ATOM 1072 N N . LYS A 1 133 ? 11.504 -1.398 -26.069 1.00 98.75 133 LYS A N 1
ATOM 1073 C CA . LYS A 1 133 ? 11.331 -2.113 -27.342 1.00 98.75 133 LYS A CA 1
ATOM 1074 C C . LYS A 1 133 ? 11.558 -1.203 -28.554 1.00 98.75 133 LYS A C 1
ATOM 1076 O O . LYS A 1 133 ? 12.226 -1.608 -29.512 1.00 98.75 133 LYS A O 1
ATOM 1081 N N . ILE A 1 134 ? 11.055 0.034 -28.515 1.00 98.75 134 ILE A N 1
ATOM 1082 C CA . ILE A 1 134 ? 11.288 1.033 -29.573 1.00 98.75 134 ILE A CA 1
ATOM 1083 C C . ILE A 1 134 ? 12.777 1.386 -29.668 1.00 98.75 134 ILE A C 1
ATOM 1085 O O . ILE A 1 134 ? 13.331 1.439 -30.771 1.00 98.75 134 ILE A O 1
ATOM 1089 N N . LEU A 1 135 ? 13.439 1.611 -28.529 1.00 98.81 135 LEU A N 1
ATOM 1090 C CA . LEU A 1 135 ? 14.866 1.936 -28.491 1.00 98.81 135 LEU A CA 1
ATOM 1091 C C . LEU A 1 135 ? 15.729 0.799 -29.047 1.00 98.81 135 LEU A C 1
ATOM 1093 O O . LEU A 1 135 ? 16.645 1.060 -29.832 1.00 98.81 135 LEU A O 1
ATOM 1097 N N . HIS A 1 136 ? 15.406 -0.456 -28.724 1.00 98.69 136 HIS A N 1
ATOM 1098 C CA . HIS A 1 136 ? 16.080 -1.613 -29.313 1.00 98.69 136 HIS A CA 1
ATOM 1099 C C . HIS A 1 136 ? 15.960 -1.638 -30.833 1.00 98.69 136 HIS A C 1
ATOM 1101 O O . HIS A 1 136 ? 16.968 -1.814 -31.515 1.00 98.69 136 HIS A O 1
ATOM 1107 N N . LYS A 1 137 ? 14.761 -1.398 -31.375 1.00 98.69 137 LYS A N 1
ATOM 1108 C CA . LYS A 1 137 ? 14.558 -1.356 -32.828 1.00 98.69 137 LYS A CA 1
ATOM 1109 C C . LYS A 1 137 ? 15.428 -0.282 -33.491 1.00 98.69 137 LYS A C 1
ATOM 1111 O O . LYS A 1 137 ? 16.140 -0.580 -34.447 1.00 98.69 137 LYS A O 1
ATOM 1116 N N . LYS A 1 138 ? 15.438 0.938 -32.939 1.00 98.62 138 LYS A N 1
ATOM 1117 C CA . LYS A 1 138 ? 16.272 2.044 -33.446 1.00 98.62 138 LYS A CA 1
ATOM 1118 C C . LYS A 1 138 ? 17.763 1.709 -33.413 1.00 98.62 138 LYS A C 1
ATOM 1120 O O . LYS A 1 138 ? 18.491 2.045 -34.343 1.00 98.62 138 LYS A O 1
ATOM 1125 N N . ARG A 1 139 ? 18.231 1.038 -32.356 1.00 98.56 139 ARG A N 1
ATOM 1126 C CA . ARG A 1 139 ? 19.628 0.598 -32.248 1.00 98.56 139 ARG A CA 1
ATOM 1127 C C . ARG A 1 139 ? 20.004 -0.361 -33.378 1.00 98.56 139 ARG A C 1
ATOM 1129 O O . ARG A 1 139 ? 21.064 -0.184 -33.973 1.00 98.56 139 ARG A O 1
ATOM 1136 N N . GLU A 1 140 ? 19.156 -1.344 -33.680 1.00 98.62 140 GLU A N 1
ATOM 1137 C CA . GLU A 1 140 ? 19.413 -2.290 -34.775 1.00 98.62 140 GLU A CA 1
ATOM 1138 C C . GLU A 1 140 ? 19.412 -1.596 -36.145 1.00 98.62 140 GLU A C 1
ATOM 1140 O O . GLU A 1 140 ? 20.298 -1.844 -36.965 1.00 98.62 140 GLU A O 1
ATOM 1145 N N . GLU A 1 141 ? 18.481 -0.664 -36.370 1.00 98.44 141 GLU A N 1
ATOM 1146 C CA . GLU A 1 141 ? 18.438 0.157 -37.589 1.00 98.44 141 GLU A CA 1
ATOM 1147 C C . GLU A 1 141 ? 19.734 0.968 -37.770 1.00 98.44 141 GLU A C 1
ATOM 1149 O O . GLU A 1 141 ? 20.343 0.947 -38.845 1.00 98.44 141 GLU A O 1
ATOM 1154 N N . PHE A 1 142 ? 20.219 1.621 -36.706 1.00 98.44 142 PHE A N 1
ATOM 1155 C CA . PHE A 1 142 ? 21.497 2.334 -36.739 1.00 98.44 142 PHE A CA 1
ATOM 1156 C C . PHE A 1 142 ? 22.687 1.404 -36.962 1.00 98.44 142 PHE A C 1
ATOM 1158 O O . PHE A 1 142 ? 23.596 1.749 -37.719 1.00 98.44 142 PHE A O 1
ATOM 1165 N N . HIS A 1 143 ? 22.698 0.230 -36.328 1.00 98.44 143 HIS A N 1
ATOM 1166 C CA . HIS A 1 143 ? 23.773 -0.742 -36.500 1.00 98.44 143 HIS A CA 1
ATOM 1167 C C . HIS A 1 143 ? 23.895 -1.180 -37.966 1.00 98.44 143 HIS A C 1
ATOM 1169 O O . HIS A 1 143 ? 24.996 -1.165 -38.525 1.00 98.44 143 HIS A O 1
ATOM 1175 N N . LEU A 1 144 ? 22.765 -1.494 -38.607 1.00 98.19 144 LEU A N 1
ATOM 1176 C CA . LEU A 1 144 ? 22.724 -1.870 -40.018 1.00 98.19 144 LEU A CA 1
ATOM 1177 C C . LEU A 1 144 ? 23.177 -0.715 -40.925 1.00 98.19 144 LEU A C 1
ATOM 1179 O O . LEU A 1 144 ? 24.075 -0.896 -41.747 1.00 98.19 144 LEU A O 1
ATOM 1183 N N . SER A 1 145 ? 22.631 0.489 -40.719 1.00 98.38 145 SER A N 1
ATOM 1184 C CA . SER A 1 145 ? 23.008 1.685 -41.487 1.00 98.38 145 SER A CA 1
ATOM 1185 C C . SER A 1 145 ? 24.509 1.988 -41.392 1.00 98.38 145 SER A C 1
ATOM 1187 O O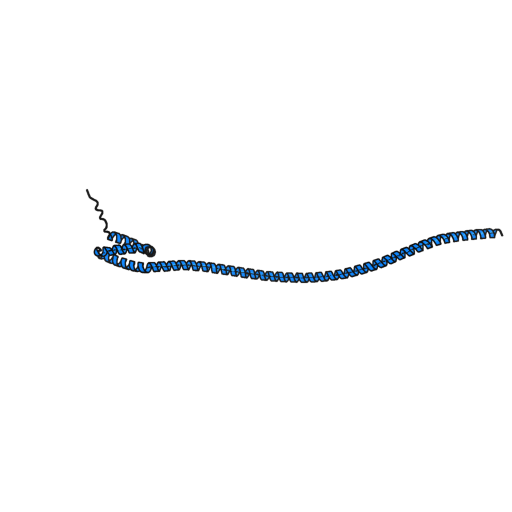 . SER A 1 145 ? 25.166 2.265 -42.400 1.00 98.38 145 SER A O 1
ATOM 1189 N N . ASN A 1 146 ? 25.081 1.897 -40.189 1.00 98.44 146 ASN A N 1
ATOM 1190 C CA . ASN A 1 146 ? 26.508 2.129 -39.970 1.00 98.44 146 ASN A CA 1
ATOM 1191 C C . ASN A 1 146 ? 27.368 1.070 -40.662 1.00 98.44 146 ASN A C 1
ATOM 1193 O O . ASN A 1 146 ? 28.380 1.408 -41.280 1.00 98.44 146 ASN A O 1
ATOM 1197 N N . LYS A 1 147 ? 26.968 -0.204 -40.598 1.00 98.38 147 LYS A N 1
ATOM 1198 C CA . LYS A 1 147 ? 27.660 -1.296 -41.295 1.00 98.38 147 LYS A CA 1
ATOM 1199 C C . LYS A 1 147 ? 27.711 -1.053 -42.808 1.00 98.38 147 LYS A C 1
ATOM 1201 O O . LYS A 1 147 ? 28.765 -1.254 -43.424 1.00 98.38 147 LYS A O 1
ATOM 1206 N N . ASP A 1 148 ? 26.615 -0.578 -43.392 1.00 98.38 148 ASP A N 1
ATOM 1207 C CA . ASP A 1 148 ? 26.536 -0.259 -44.819 1.00 98.38 148 ASP A CA 1
ATOM 1208 C C . ASP A 1 148 ? 27.426 0.931 -45.195 1.00 98.38 148 ASP A C 1
ATOM 1210 O O . ASP A 1 148 ? 28.165 0.868 -46.183 1.00 98.38 148 ASP A O 1
ATOM 1214 N N . GLU A 1 149 ? 27.418 2.002 -44.395 1.00 98.38 149 GLU A N 1
ATOM 1215 C CA . GLU A 1 149 ? 28.255 3.179 -44.650 1.00 98.38 149 GLU A CA 1
ATOM 1216 C C . GLU A 1 149 ? 29.747 2.864 -44.507 1.00 98.38 149 GLU A C 1
ATOM 1218 O O . GLU A 1 149 ? 30.547 3.243 -45.367 1.00 98.38 149 GLU A O 1
ATOM 1223 N N . ILE A 1 150 ? 30.128 2.082 -43.492 1.00 98.56 150 ILE A N 1
ATOM 1224 C CA . ILE A 1 150 ? 31.503 1.588 -43.337 1.00 98.56 150 ILE A CA 1
ATOM 1225 C C . ILE A 1 150 ? 31.912 0.764 -44.563 1.00 98.56 150 ILE A C 1
ATOM 1227 O O . ILE A 1 150 ? 33.005 0.954 -45.102 1.00 98.56 150 ILE A O 1
ATOM 1231 N N . SER A 1 151 ? 31.032 -0.113 -45.053 1.00 98.50 151 SER A N 1
ATOM 1232 C CA . SER A 1 151 ? 31.298 -0.928 -46.245 1.00 98.50 151 SER A CA 1
ATOM 1233 C C . SER A 1 151 ? 31.518 -0.063 -47.492 1.00 98.50 151 SER A C 1
ATOM 1235 O O . SER A 1 151 ? 32.486 -0.280 -48.233 1.00 98.50 151 SER A O 1
ATOM 1237 N N . ARG A 1 152 ? 30.685 0.971 -47.693 1.00 98.56 152 ARG A N 1
ATOM 1238 C CA . ARG A 1 152 ? 30.855 1.960 -48.773 1.00 98.56 152 ARG A CA 1
ATOM 1239 C C . ARG A 1 152 ? 32.172 2.724 -48.648 1.00 98.56 152 ARG A C 1
ATOM 1241 O O . ARG A 1 152 ? 32.888 2.877 -49.642 1.00 98.56 152 ARG A O 1
ATOM 1248 N N . LEU A 1 153 ? 32.527 3.169 -47.443 1.00 98.69 153 LEU A N 1
ATOM 1249 C CA . LEU A 1 153 ? 33.771 3.895 -47.187 1.00 98.69 153 LEU A CA 1
ATOM 1250 C C . LEU A 1 153 ? 35.003 3.025 -47.471 1.00 98.69 153 LEU A C 1
ATOM 1252 O O . LEU A 1 153 ? 35.949 3.481 -48.117 1.00 98.69 153 LEU A O 1
ATOM 1256 N N . LEU A 1 154 ? 34.984 1.758 -47.050 1.00 98.56 154 LEU A N 1
ATOM 1257 C CA . LEU A 1 154 ? 36.057 0.803 -47.336 1.00 98.56 154 LEU A CA 1
ATOM 1258 C C . LEU A 1 154 ? 36.211 0.556 -48.842 1.00 98.56 154 LEU A C 1
ATOM 1260 O O . LEU A 1 154 ? 37.337 0.519 -49.343 1.00 98.56 154 LEU A O 1
ATOM 1264 N N . ALA A 1 155 ? 35.107 0.442 -49.587 1.00 98.62 155 ALA A N 1
ATOM 1265 C CA . ALA A 1 155 ? 35.152 0.319 -51.044 1.00 98.62 155 ALA A CA 1
ATOM 1266 C C . ALA A 1 155 ? 35.784 1.557 -51.707 1.00 98.62 155 ALA A C 1
ATOM 1268 O O . ALA A 1 155 ? 36.667 1.412 -52.557 1.00 98.62 155 ALA A O 1
ATOM 1269 N N . LYS A 1 156 ? 35.402 2.767 -51.269 1.00 98.62 156 LYS A N 1
ATOM 1270 C CA . LYS A 1 156 ? 36.007 4.027 -51.738 1.00 98.62 156 LYS A CA 1
ATOM 1271 C C . LYS A 1 156 ? 37.507 4.086 -51.439 1.00 98.62 156 LYS A C 1
ATOM 1273 O O . LYS A 1 156 ? 38.277 4.390 -52.346 1.00 98.62 156 LYS A O 1
ATOM 1278 N N . ARG A 1 157 ? 37.937 3.720 -50.223 1.00 98.56 157 ARG A N 1
ATOM 1279 C CA . ARG A 1 157 ? 39.367 3.659 -49.850 1.00 98.56 157 ARG A CA 1
ATOM 1280 C C . ARG A 1 157 ? 40.162 2.710 -50.748 1.00 98.56 157 ARG A C 1
ATOM 1282 O O . ARG A 1 157 ? 41.241 3.070 -51.205 1.00 98.56 157 ARG A O 1
ATOM 1289 N N . ARG A 1 158 ? 39.619 1.530 -51.071 1.00 98.56 158 ARG A N 1
ATOM 1290 C CA . ARG A 1 158 ? 40.271 0.594 -52.010 1.00 98.56 158 ARG A CA 1
ATOM 1291 C C . ARG A 1 158 ? 40.407 1.185 -53.413 1.00 98.56 158 ARG A C 1
ATOM 1293 O O . ARG A 1 158 ? 41.439 1.010 -54.054 1.00 98.56 158 ARG A O 1
ATOM 1300 N N . SER A 1 159 ? 39.379 1.875 -53.906 1.00 98.44 159 SER A N 1
ATOM 1301 C CA . SER A 1 159 ? 39.446 2.549 -55.209 1.00 98.44 159 SER A CA 1
ATOM 1302 C C . SER A 1 159 ? 40.452 3.697 -55.222 1.00 98.44 159 SER A C 1
ATOM 1304 O O . SER A 1 159 ? 41.202 3.812 -56.186 1.00 98.44 159 SER A O 1
ATOM 1306 N N . MET A 1 160 ? 40.523 4.483 -54.147 1.00 98.50 160 MET A N 1
ATOM 1307 C CA . MET A 1 160 ? 41.512 5.550 -53.982 1.00 98.50 160 MET A CA 1
ATOM 1308 C C . MET A 1 160 ? 42.942 5.004 -54.038 1.00 98.50 160 MET A C 1
ATOM 1310 O O . MET A 1 160 ? 43.719 5.462 -54.867 1.00 98.50 160 MET A O 1
ATOM 1314 N N . ALA A 1 161 ? 43.247 3.947 -53.279 1.00 98.56 161 ALA A N 1
ATOM 1315 C CA . ALA A 1 161 ? 44.569 3.315 -53.297 1.00 98.56 161 ALA A CA 1
ATOM 1316 C C . ALA A 1 161 ? 44.980 2.827 -54.704 1.00 98.56 161 ALA A C 1
ATOM 1318 O O . ALA A 1 161 ? 46.132 2.968 -55.113 1.00 98.56 161 ALA A O 1
ATOM 1319 N N . ARG A 1 162 ? 44.029 2.290 -55.488 1.00 98.31 162 ARG A N 1
ATOM 1320 C CA . ARG A 1 162 ? 44.278 1.904 -56.891 1.00 98.31 162 ARG A CA 1
ATOM 1321 C C . ARG A 1 162 ? 44.588 3.106 -57.782 1.00 98.31 162 ARG A C 1
ATOM 1323 O O . ARG A 1 162 ? 45.468 3.014 -58.635 1.00 98.31 162 ARG A O 1
ATOM 1330 N N . LEU A 1 163 ? 43.864 4.211 -57.606 1.00 98.38 163 LEU A N 1
ATOM 1331 C CA . LEU A 1 163 ? 44.107 5.441 -58.361 1.00 98.38 163 LEU A CA 1
ATOM 1332 C C . LEU A 1 163 ? 45.461 6.056 -58.000 1.00 98.38 163 LEU A C 1
ATOM 1334 O O . LEU A 1 163 ? 46.196 6.424 -58.906 1.00 98.38 163 LEU A O 1
ATOM 1338 N N . GLU A 1 164 ? 45.832 6.098 -56.721 1.00 98.38 164 GLU A N 1
ATOM 1339 C CA . GLU A 1 164 ? 47.142 6.587 -56.269 1.00 98.38 164 GLU A CA 1
ATOM 1340 C C . GLU A 1 164 ? 48.297 5.784 -56.881 1.00 98.38 164 GLU A C 1
ATOM 1342 O O . GLU A 1 164 ? 49.242 6.367 -57.417 1.00 98.38 164 GLU A O 1
ATOM 1347 N N . ALA A 1 165 ? 48.192 4.449 -56.883 1.00 98.44 165 ALA A N 1
ATOM 1348 C CA . ALA A 1 165 ? 49.181 3.582 -57.522 1.00 98.44 165 ALA A CA 1
ATOM 1349 C C . ALA A 1 165 ? 49.302 3.863 -59.032 1.00 98.44 165 ALA A C 1
ATOM 1351 O O . ALA A 1 165 ? 50.413 3.959 -59.560 1.00 98.44 165 ALA A O 1
ATOM 1352 N N . LYS A 1 166 ? 48.169 4.049 -59.725 1.00 98.31 166 LYS A N 1
ATOM 1353 C CA . LYS A 1 166 ? 48.150 4.380 -61.157 1.00 98.31 166 LYS A CA 1
ATOM 1354 C C . LYS A 1 166 ? 48.745 5.760 -61.436 1.00 98.31 166 LYS A C 1
ATOM 1356 O O . LYS A 1 166 ? 49.549 5.889 -62.354 1.00 98.31 166 LYS A O 1
ATOM 1361 N N . THR A 1 167 ? 48.394 6.768 -60.638 1.00 98.25 167 THR A N 1
ATOM 1362 C CA . THR A 1 167 ? 48.944 8.126 -60.740 1.00 98.25 167 THR A CA 1
ATOM 1363 C C . THR A 1 167 ? 50.458 8.114 -60.574 1.00 98.25 167 THR A C 1
ATOM 1365 O O . THR A 1 167 ? 51.152 8.757 -61.357 1.00 98.25 167 THR A O 1
ATOM 1368 N N . LYS A 1 168 ? 50.983 7.338 -59.616 1.00 98.31 168 LYS A N 1
ATOM 1369 C CA . LYS A 1 168 ? 52.430 7.177 -59.434 1.00 98.31 168 LYS A CA 1
ATOM 1370 C C . LYS A 1 168 ? 53.093 6.564 -60.672 1.00 98.31 168 LYS A C 1
ATOM 1372 O O . LYS A 1 168 ? 54.026 7.157 -61.198 1.00 98.31 168 LYS A O 1
ATOM 1377 N N . SER A 1 169 ? 52.562 5.447 -61.179 1.00 98.06 169 SER A N 1
ATOM 1378 C CA . SER A 1 169 ? 53.085 4.792 -62.391 1.00 98.06 169 SER A CA 1
ATOM 1379 C C . SER A 1 169 ? 53.085 5.727 -63.602 1.00 98.06 169 SER A C 1
ATOM 1381 O O . SER A 1 169 ? 54.095 5.841 -64.287 1.00 98.06 169 SER A O 1
ATOM 1383 N N . MET A 1 170 ? 51.974 6.428 -63.851 1.00 97.94 170 MET A N 1
ATOM 1384 C CA . MET A 1 170 ? 51.879 7.381 -64.961 1.00 97.94 170 MET A CA 1
ATOM 1385 C C . MET A 1 170 ? 52.814 8.581 -64.773 1.00 97.94 170 MET A C 1
ATOM 1387 O O . MET A 1 170 ? 53.346 9.100 -65.751 1.00 97.94 170 MET A O 1
ATOM 1391 N N . GLY A 1 171 ? 53.027 9.024 -63.531 1.00 98.06 171 GLY A N 1
ATOM 1392 C CA . GLY A 1 171 ? 54.015 10.051 -63.206 1.00 98.06 171 GLY A CA 1
ATOM 1393 C C . GLY A 1 171 ? 55.440 9.612 -63.550 1.00 98.06 171 GLY A C 1
ATOM 1394 O O . GLY A 1 171 ? 56.182 10.379 -64.167 1.00 98.06 171 GLY A O 1
ATOM 1395 N N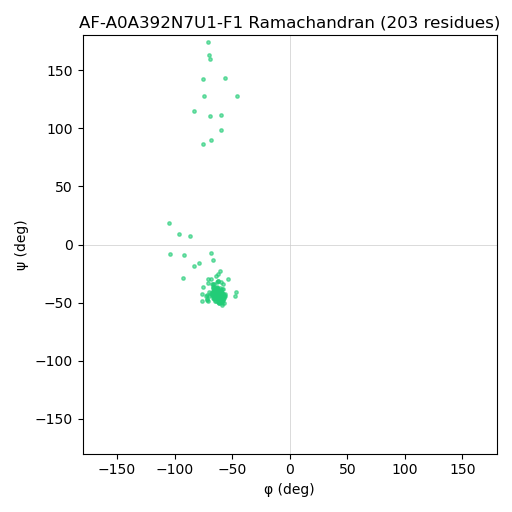 . ASP A 1 172 ? 55.798 8.368 -63.222 1.00 98.19 172 ASP A N 1
ATOM 1396 C CA . ASP A 1 172 ? 57.098 7.780 -63.566 1.00 98.19 172 ASP A CA 1
ATOM 1397 C C . ASP A 1 172 ? 57.275 7.646 -65.093 1.00 98.19 172 ASP A C 1
ATOM 1399 O O . ASP A 1 172 ? 58.341 7.970 -65.625 1.00 98.19 172 ASP A O 1
ATOM 1403 N N . ASP A 1 173 ? 56.227 7.233 -65.815 1.00 98.25 173 ASP A N 1
ATOM 1404 C CA . ASP A 1 173 ? 56.219 7.176 -67.285 1.00 98.25 173 ASP A CA 1
ATOM 1405 C C . ASP A 1 173 ? 56.409 8.562 -67.915 1.00 98.25 173 ASP A C 1
ATOM 1407 O O . ASP A 1 173 ? 57.231 8.735 -68.818 1.00 98.25 173 ASP A O 1
ATOM 1411 N N . LEU A 1 174 ? 55.690 9.571 -67.415 1.00 98.12 174 LEU A N 1
ATOM 1412 C CA . LEU A 1 174 ? 55.786 10.943 -67.911 1.00 98.12 174 LEU A CA 1
ATOM 1413 C C . LEU A 1 174 ? 57.188 11.525 -67.695 1.00 98.12 174 LEU A C 1
ATOM 1415 O O . LEU A 1 174 ? 57.696 12.250 -68.553 1.00 98.12 174 LEU A O 1
ATOM 1419 N N . LYS A 1 175 ? 57.828 11.196 -66.565 1.00 98.06 175 LYS A N 1
ATOM 1420 C CA . LYS A 1 175 ? 59.211 11.597 -66.293 1.00 98.06 175 LYS A CA 1
ATOM 1421 C C . LYS A 1 175 ? 60.165 11.042 -67.355 1.00 98.06 175 LYS A C 1
ATOM 1423 O O . LYS A 1 175 ? 60.922 11.823 -67.926 1.00 98.06 175 LYS A O 1
ATOM 1428 N N . ARG A 1 176 ? 60.068 9.744 -67.677 1.00 97.88 176 ARG A N 1
ATOM 1429 C CA . ARG A 1 176 ? 60.866 9.109 -68.745 1.00 97.88 176 ARG A CA 1
ATOM 1430 C C . ARG A 1 176 ? 60.630 9.759 -70.110 1.00 97.88 176 ARG A C 1
ATOM 1432 O O . ARG A 1 176 ? 61.583 10.161 -70.767 1.00 97.88 176 ARG A O 1
ATOM 1439 N N . ILE A 1 177 ? 59.368 9.953 -70.501 1.00 97.88 177 ILE A N 1
ATOM 1440 C CA . I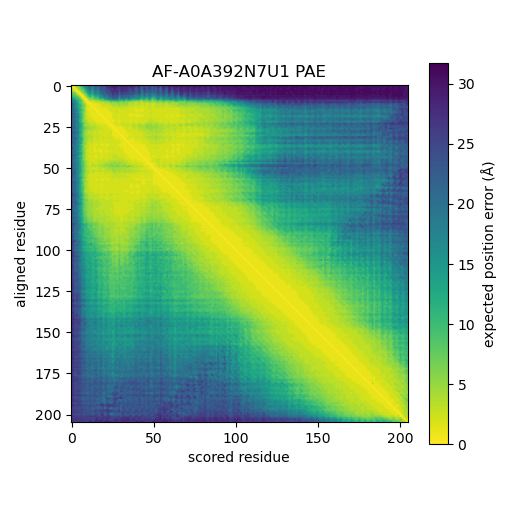LE A 1 177 ? 59.023 10.595 -71.783 1.00 97.88 177 ILE A CA 1
ATOM 1441 C C . ILE A 1 17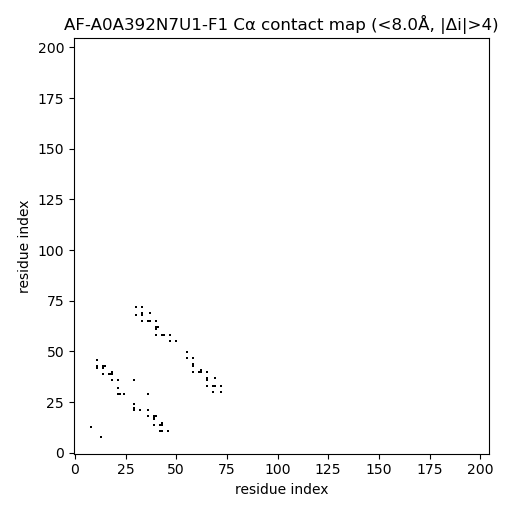7 ? 59.609 12.010 -71.874 1.00 97.88 177 ILE A C 1
ATOM 1443 O O . ILE A 1 177 ? 60.073 12.420 -72.936 1.00 97.88 177 ILE A O 1
ATOM 1447 N N . ASN A 1 178 ? 59.610 12.772 -70.778 1.00 97.81 178 ASN A N 1
ATOM 1448 C CA . ASN A 1 178 ? 60.205 14.109 -70.763 1.00 97.81 178 ASN A CA 1
ATOM 1449 C C . ASN A 1 178 ? 61.732 14.082 -70.936 1.00 97.81 178 ASN A C 1
ATOM 1451 O O . ASN A 1 178 ? 62.279 14.958 -71.613 1.00 97.81 178 ASN A O 1
ATOM 1455 N N . GLU A 1 179 ? 62.419 13.092 -70.361 1.00 97.56 179 GLU A N 1
ATOM 1456 C CA . GLU A 1 179 ? 63.857 12.870 -70.569 1.00 97.56 179 GLU A CA 1
ATOM 1457 C C . GLU A 1 179 ? 64.152 12.531 -72.044 1.00 97.56 179 GLU A C 1
ATOM 1459 O O . GLU A 1 179 ? 65.011 13.167 -72.672 1.00 97.56 179 GLU A O 1
ATOM 1464 N N . ASP A 1 180 ? 63.370 11.623 -72.637 1.00 97.62 180 ASP A N 1
ATOM 1465 C CA . ASP A 1 180 ? 63.460 11.252 -74.056 1.00 97.62 180 ASP A CA 1
ATOM 1466 C C . ASP A 1 180 ? 63.168 12.439 -74.981 1.00 97.62 180 ASP A C 1
ATOM 1468 O O . ASP A 1 180 ? 63.892 12.677 -75.949 1.00 97.62 180 ASP A O 1
ATOM 1472 N N . LEU A 1 181 ? 62.151 13.246 -74.665 1.00 97.69 181 LEU A N 1
ATOM 1473 C CA . LEU A 1 181 ? 61.818 14.460 -75.411 1.00 97.69 181 LEU A CA 1
ATOM 1474 C C . LEU A 1 181 ? 62.965 15.478 -75.364 1.00 97.69 181 LEU A C 1
ATOM 1476 O O . LEU A 1 181 ? 63.262 16.128 -76.371 1.00 97.69 181 LEU A O 1
ATOM 1480 N N . GLY A 1 182 ? 63.622 15.623 -74.211 1.00 97.00 182 GLY A N 1
ATOM 1481 C CA . GLY A 1 182 ? 64.818 16.451 -74.066 1.00 97.00 182 GLY A CA 1
ATOM 1482 C C . GLY A 1 182 ? 65.961 15.974 -74.964 1.00 97.00 182 GLY A C 1
ATOM 1483 O O . GLY A 1 182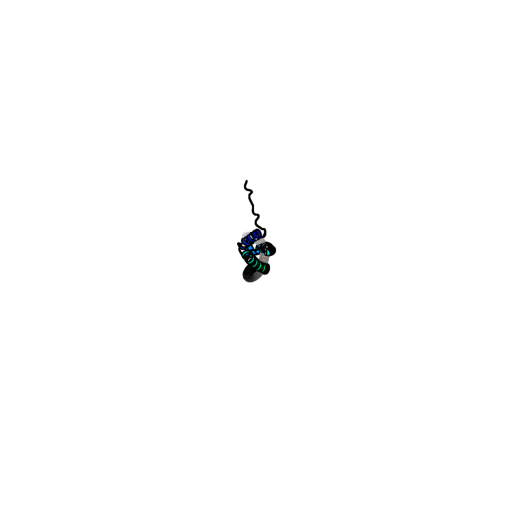 ? 66.592 16.787 -75.646 1.00 97.00 182 GLY A O 1
ATOM 1484 N N . THR A 1 183 ? 66.188 14.661 -75.013 1.00 96.94 183 THR A N 1
ATOM 1485 C CA . THR A 1 183 ? 67.195 14.031 -75.882 1.00 96.94 183 THR A CA 1
ATOM 1486 C C . THR A 1 183 ? 66.847 14.202 -77.361 1.00 96.94 183 THR A C 1
ATOM 1488 O O . THR A 1 183 ? 67.676 14.680 -78.133 1.00 96.94 183 THR A O 1
ATOM 1491 N N . SER A 1 184 ? 65.598 13.939 -77.744 1.00 97.75 184 SER A N 1
ATOM 1492 C CA . SER A 1 184 ? 65.077 14.132 -79.102 1.00 97.75 184 SER A CA 1
ATOM 1493 C C . SER A 1 184 ? 65.269 15.570 -79.596 1.00 97.75 184 SER A C 1
ATOM 1495 O O . SER A 1 184 ? 65.778 15.787 -80.696 1.00 97.75 184 SER A O 1
ATOM 1497 N N . LYS A 1 185 ? 64.979 16.576 -78.756 1.00 97.38 185 LYS A N 1
ATOM 1498 C CA . LYS A 1 185 ? 65.237 17.991 -79.081 1.00 97.38 185 LYS A CA 1
ATOM 1499 C C . LYS A 1 185 ? 66.719 18.279 -79.337 1.00 97.38 185 LYS A C 1
ATOM 1501 O O . LYS A 1 185 ? 67.025 19.056 -80.239 1.00 97.38 185 LYS A O 1
ATOM 1506 N N . LYS A 1 186 ? 67.638 17.676 -78.569 1.00 96.44 186 LYS A N 1
ATOM 1507 C CA . LYS A 1 186 ? 69.088 17.810 -78.808 1.00 96.44 186 LYS A CA 1
ATOM 1508 C C . LYS A 1 186 ? 69.492 17.170 -80.137 1.00 96.44 186 LYS A C 1
ATOM 1510 O O . LYS A 1 186 ? 70.189 17.813 -80.914 1.00 96.44 186 LYS A O 1
ATOM 1515 N N . CYS A 1 187 ? 69.013 15.957 -80.420 1.00 95.69 187 CYS A N 1
ATOM 1516 C CA . CYS A 1 187 ? 69.246 15.283 -81.700 1.00 95.69 187 CYS A CA 1
ATOM 1517 C C . CYS A 1 187 ? 68.720 16.109 -82.881 1.00 95.69 187 CYS A C 1
ATOM 1519 O O . CYS A 1 187 ? 69.423 16.263 -83.874 1.00 95.69 187 CYS A O 1
ATOM 1521 N N . LYS A 1 188 ? 67.520 16.695 -82.754 1.00 97.00 188 LYS A N 1
ATOM 1522 C CA . LYS A 1 188 ? 66.936 17.562 -83.786 1.00 97.00 188 LYS A CA 1
ATOM 1523 C C . LYS A 1 188 ? 67.830 18.764 -84.094 1.00 97.00 188 LYS A C 1
ATOM 1525 O O . LYS A 1 188 ? 68.107 19.002 -85.261 1.00 97.00 188 LYS A O 1
ATOM 1530 N N . ARG A 1 189 ? 68.330 19.466 -83.068 1.00 95.94 189 ARG A N 1
ATOM 1531 C CA . ARG A 1 189 ? 69.260 20.596 -83.257 1.00 95.94 189 ARG A CA 1
ATOM 1532 C C . ARG A 1 189 ? 70.547 20.170 -83.956 1.00 95.94 189 ARG A C 1
ATOM 1534 O O . ARG A 1 189 ? 70.972 20.832 -84.885 1.00 95.94 189 ARG A O 1
ATOM 1541 N N . ALA A 1 190 ? 71.126 19.034 -83.562 1.00 95.56 190 ALA A N 1
ATOM 1542 C CA . ALA A 1 190 ? 72.325 18.517 -84.218 1.00 95.56 190 ALA A CA 1
ATOM 1543 C C . ALA A 1 190 ? 72.092 18.215 -85.712 1.00 95.56 190 ALA A C 1
ATOM 1545 O O . ALA A 1 190 ? 72.973 18.457 -86.532 1.00 95.56 190 ALA A O 1
ATOM 1546 N N . LEU A 1 191 ? 70.907 17.712 -86.078 1.00 95.19 191 LEU A N 1
ATOM 1547 C CA . LEU A 1 191 ? 70.526 17.520 -87.481 1.00 95.19 191 LEU A CA 1
ATOM 1548 C C . LEU A 1 191 ? 70.329 18.851 -88.219 1.00 95.19 191 LEU A C 1
ATOM 1550 O O . LEU A 1 191 ? 70.782 18.969 -89.353 1.00 95.19 191 LEU A O 1
ATOM 1554 N N . GLU A 1 192 ? 69.696 19.845 -87.590 1.00 95.62 192 GLU A N 1
ATOM 1555 C CA . GLU A 1 192 ? 69.552 21.205 -88.140 1.00 95.62 192 GLU A CA 1
ATOM 1556 C C . GLU A 1 192 ? 70.931 21.864 -88.378 1.00 95.62 192 GLU A C 1
ATOM 1558 O O . GLU A 1 192 ? 71.163 22.453 -89.437 1.00 95.62 192 GLU A O 1
ATOM 1563 N N . ASP A 1 193 ? 71.887 21.690 -87.458 1.00 94.94 193 ASP A N 1
ATOM 1564 C CA . ASP A 1 193 ? 73.271 22.166 -87.607 1.00 94.94 193 ASP A CA 1
ATOM 1565 C C . ASP A 1 193 ? 73.994 21.459 -88.769 1.00 94.94 193 ASP A C 1
ATOM 1567 O O . ASP A 1 193 ? 74.676 22.099 -89.571 1.00 94.94 193 ASP A O 1
ATOM 1571 N N . LEU A 1 194 ? 73.843 20.131 -88.883 1.00 94.50 194 LEU A N 1
ATOM 1572 C CA . LEU A 1 194 ? 74.399 19.353 -89.998 1.00 94.50 194 LEU A CA 1
ATOM 1573 C C . LEU A 1 194 ? 73.786 19.766 -91.342 1.00 94.50 194 LEU A C 1
ATOM 1575 O O . LEU A 1 194 ? 74.514 19.882 -92.327 1.00 94.50 194 LEU A O 1
ATOM 1579 N N . GLN A 1 195 ? 72.475 20.021 -91.384 1.00 92.44 195 GLN A N 1
ATOM 1580 C CA . GLN A 1 195 ? 71.784 20.523 -92.571 1.00 92.44 195 GLN A CA 1
ATOM 1581 C C . GLN A 1 195 ? 72.320 21.897 -92.986 1.00 92.44 195 GLN A C 1
ATOM 1583 O O . GLN A 1 195 ? 72.572 22.114 -94.168 1.00 92.44 195 GLN A O 1
ATOM 1588 N N . THR A 1 196 ? 72.530 22.801 -92.026 1.00 93.38 196 THR A N 1
ATOM 1589 C CA . THR A 1 196 ? 73.085 24.140 -92.283 1.00 93.38 196 THR A CA 1
ATOM 1590 C C . THR A 1 196 ? 74.487 24.044 -92.888 1.00 93.38 196 THR A C 1
ATOM 1592 O O . THR A 1 196 ? 74.730 24.618 -93.945 1.00 93.38 196 THR A O 1
ATOM 1595 N N . LYS A 1 197 ? 75.371 23.218 -92.309 1.00 92.56 197 LYS A N 1
ATOM 1596 C CA . LYS A 1 197 ? 76.717 22.966 -92.863 1.00 92.56 197 LYS A CA 1
ATOM 1597 C C . LYS A 1 197 ? 76.683 22.374 -94.273 1.00 92.56 197 LYS A C 1
ATOM 1599 O O . LYS A 1 197 ? 77.502 22.733 -95.112 1.00 92.56 197 LYS A O 1
ATOM 1604 N N . ALA A 1 198 ? 75.758 21.449 -94.534 1.00 89.25 198 ALA A N 1
ATOM 1605 C CA . ALA A 1 198 ? 75.596 20.858 -95.860 1.00 89.25 198 ALA A CA 1
ATOM 1606 C C . ALA A 1 198 ? 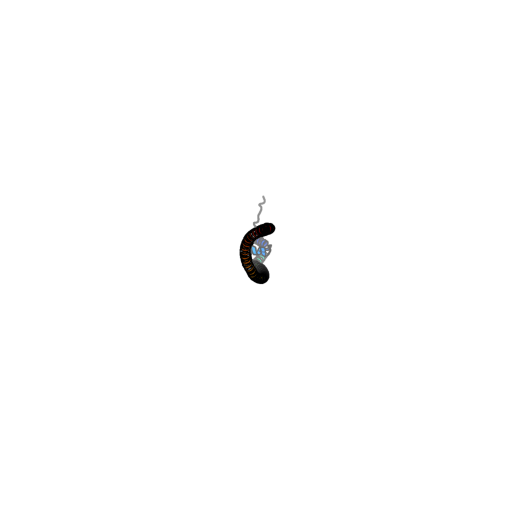75.114 21.890 -96.896 1.00 89.25 198 ALA A C 1
ATOM 1608 O O . ALA A 1 198 ? 75.558 21.848 -98.039 1.00 89.25 198 ALA A O 1
ATOM 1609 N N . LEU A 1 199 ? 74.236 22.819 -96.497 1.00 89.50 199 LEU A N 1
ATOM 1610 C CA . LEU A 1 199 ? 73.788 23.928 -97.344 1.00 89.50 199 LEU A CA 1
ATOM 1611 C C . LEU A 1 199 ? 74.919 24.921 -97.645 1.00 89.50 199 LEU A C 1
ATOM 1613 O O . LEU A 1 199 ? 75.037 25.342 -98.790 1.00 89.50 199 LEU A O 1
ATOM 1617 N N . GLU A 1 200 ? 75.755 25.260 -96.659 1.00 89.00 200 GLU A N 1
ATOM 1618 C CA . GLU A 1 200 ? 76.937 26.122 -96.847 1.00 89.00 200 GLU A CA 1
ATOM 1619 C C . GLU A 1 200 ? 77.937 25.491 -97.829 1.00 89.00 200 GLU A C 1
ATOM 1621 O O . GLU A 1 200 ? 78.299 26.113 -98.822 1.00 89.00 200 GLU A O 1
ATOM 1626 N N . ALA A 1 201 ? 78.303 24.219 -97.629 1.00 83.69 201 ALA A N 1
ATOM 1627 C CA . ALA A 1 201 ? 79.228 23.510 -98.519 1.00 83.69 201 ALA A CA 1
ATOM 1628 C C . ALA A 1 201 ? 78.703 23.359 -99.962 1.00 83.69 201 ALA A C 1
ATOM 1630 O O . ALA A 1 201 ? 79.489 23.213 -100.893 1.00 83.69 201 ALA A O 1
ATOM 1631 N N . ALA A 1 202 ? 77.381 23.377 -100.156 1.00 77.75 202 ALA A N 1
ATOM 1632 C CA . ALA A 1 202 ? 76.762 23.331 -101.478 1.00 77.75 202 ALA A CA 1
ATOM 1633 C C . ALA A 1 202 ? 76.776 24.685 -102.215 1.00 77.75 202 ALA A C 1
ATOM 1635 O O . ALA A 1 202 ? 76.544 24.696 -103.420 1.00 77.75 202 ALA A O 1
ATOM 1636 N N . GLN A 1 203 ? 77.018 25.808 -101.524 1.00 73.56 203 GLN A N 1
ATOM 1637 C CA . GLN A 1 203 ? 77.146 27.143 -102.133 1.00 73.56 203 GLN A CA 1
ATOM 1638 C C . GLN A 1 203 ? 78.554 27.421 -102.684 1.00 73.56 203 GLN A C 1
ATOM 1640 O O . GLN A 1 203 ? 78.706 28.304 -103.523 1.00 73.56 203 GLN A O 1
ATOM 1645 N N . ASP A 1 204 ? 79.557 26.658 -102.238 1.00 61.78 204 ASP A N 1
ATOM 1646 C CA . ASP A 1 204 ? 80.947 26.718 -102.715 1.00 61.78 204 ASP A CA 1
ATOM 1647 C C . ASP A 1 204 ? 81.206 25.828 -103.960 1.00 61.78 204 ASP A C 1
ATOM 1649 O O . ASP A 1 204 ? 82.356 25.656 -104.377 1.00 61.78 204 ASP A O 1
ATOM 1653 N N . LEU A 1 205 ? 80.145 25.251 -104.543 1.00 52.62 205 LEU A N 1
ATOM 1654 C CA . LEU A 1 205 ? 80.119 24.486 -105.803 1.00 52.62 205 LEU A CA 1
ATOM 1655 C C . LEU A 1 205 ? 79.562 25.338 -106.951 1.00 52.62 205 LEU A C 1
ATOM 1657 O O . LEU A 1 205 ? 80.103 25.207 -108.074 1.00 52.62 205 LEU A O 1
#

Sequence (205 aa):
MDSPTTVLDSPHVKTIKHLRRLLCYDVDDLLEQVSDFTTFAEDLQAYSWRLTNKEQRFMEAVMHLQGELASDAPFIEAVENAHSCHHEMVSTIFDQTMNLKENMQVHEELLNLAFAEEEAVSHRIKVLEDELKILHKKREEFHLSNKDEISRLLAKRRSMARLEAKTKSMGDDLKRINEDLGTSKKCKRALEDLQTKALEAAQDL

Foldseek 3Di:
DDDDPPPPPDPLSVLVVVLVVLVPDDPVSNLVCLVVLLVSLVVNVVCCVVDDPVSNVVSVVSVVVSVVSVVCSVVVVVVVVVVVVVVVVVVVVVVVVVVVVVVVVVVVVVVVVVVVVVVVVVVVVVVVVVVVVVVVVVVVVVVVVVVVVVVVVVVVVVVVVVVVVVVVVVVVVVVVVVVVVVVVVVVVVVVVVVVVVVVVVVVVD

Radius of gyration: 71.19 Å; Cα contacts (8 Å, |Δi|>4): 37; chains: 1; bounding box: 125×38×206 Å

Secondary structure (DSSP, 8-state):
----------HHHHHHHHHHHHTTS-HHHHHHTHHHHHHHHHHHHHTGGG--HHHHHHHHHHHHHHHHHHHHHHHHHHHHHHHHHHHHHHHHHHHHHHHHHHHHHHHHHHHHHHHHHHHHHHHHHHHHHHHHHHHHHHHHHHHHHHHHHHHHHHHHHHHHHHHHHHHHHHHHHHHHHHHHHHHHHHHHHHHHHHHHHHHHHHHT-

Organism: NCBI:txid97028

Solvent-accessible surface area (backbone atoms only — not comparable to full-atom values): 11270 Å² total; per-residue (Å²): 137,85,77,84,80,76,75,72,73,54,72,60,59,54,37,52,55,50,54,57,53,52,71,68,46,57,72,67,65,36,55,77,37,46,69,60,54,44,53,43,44,54,56,42,56,77,42,53,94,74,49,52,79,67,52,44,54,48,49,53,53,47,49,52,51,44,54,51,48,69,62,43,42,67,52,52,53,52,50,51,53,49,49,53,55,49,50,54,50,51,51,52,51,49,53,53,51,51,52,51,52,52,53,51,52,53,51,53,54,52,50,55,51,52,52,54,48,52,53,53,50,53,53,50,51,51,53,50,53,54,52,49,54,52,52,53,52,53,50,52,53,50,52,52,52,50,54,53,50,52,51,51,50,51,53,51,52,55,52,48,55,53,48,54,55,48,53,50,53,52,50,55,50,51,52,52,53,51,54,52,50,54,49,50,53,52,54,50,51,55,49,53,53,52,51,51,53,54,53,56,63,60,72,80,109